Protein AF-A0A7W4NU12-F1 (afdb_monomer_lite)

Organism: NCBI:txid92759

Sequence (299 aa):
MLNRSVRPTTIDGVKRLAIEIRKKSGIQHSVALDRAAQAANCSNYRNARRVLPARAVMCARPYVLLTIYWRDEKKPQNIGRETLNISLSKPILHICDKLALKYARGFGDLRMVADDHFVCDTLAQTQVRARERLCTAERSLRFMEYTGLRPCRNHRKNYPDGSSKDSLPNNDHATRWIDPTIGQFILVDEPYKGAPDDLERTQWAIRHKWSISKTSWAGMYNPYECGLYIATENSPNYDLDALTKKINNMPPPLLEKNWTGESVLSWDMFVSPMANTPQDIRRARSQATVIPNPSYSRH

pLDDT: mean 88.16, std 12.76, range [28.39, 98.56]

Structure (mmCIF, N/CA/C/O backbone):
data_AF-A0A7W4NU12-F1
#
_entry.id   AF-A0A7W4NU12-F1
#
loop_
_atom_site.group_PDB
_atom_site.id
_atom_site.type_symbol
_atom_site.label_atom_id
_atom_site.label_alt_id
_atom_site.label_comp_id
_atom_site.label_asym_id
_atom_site.label_entity_id
_atom_site.label_seq_id
_atom_site.pdbx_PDB_ins_code
_atom_site.Cartn_x
_atom_site.Cartn_y
_atom_site.Cartn_z
_atom_site.occupancy
_atom_site.B_iso_or_equiv
_atom_site.auth_seq_id
_atom_site.auth_comp_id
_atom_site.auth_asym_id
_atom_site.auth_atom_id
_atom_site.pdbx_PDB_model_num
ATOM 1 N N . MET A 1 1 ? 10.729 -15.663 -43.464 1.00 28.39 1 MET A N 1
ATOM 2 C CA . MET A 1 1 ? 9.657 -15.290 -42.514 1.00 28.39 1 MET A CA 1
ATOM 3 C C . MET A 1 1 ? 10.160 -15.495 -41.084 1.00 28.39 1 MET A C 1
ATOM 5 O O . MET A 1 1 ? 10.472 -16.620 -40.710 1.00 28.39 1 MET A O 1
ATOM 9 N N . LEU A 1 2 ? 10.341 -14.411 -40.321 1.00 30.77 2 LEU A N 1
ATOM 10 C CA . LEU A 1 2 ? 10.786 -14.426 -38.919 1.00 30.77 2 LEU A CA 1
ATOM 11 C C . LEU A 1 2 ? 9.623 -14.875 -38.020 1.00 30.77 2 LEU A C 1
ATOM 13 O O . LEU A 1 2 ? 8.789 -14.068 -37.618 1.00 30.77 2 LEU A O 1
ATOM 17 N N . ASN A 1 3 ? 9.548 -16.171 -37.716 1.00 34.34 3 ASN A N 1
ATOM 18 C CA . ASN A 1 3 ? 8.643 -16.662 -36.680 1.00 34.34 3 ASN A CA 1
ATOM 19 C C . ASN A 1 3 ? 9.111 -16.138 -35.315 1.00 34.34 3 ASN A C 1
ATOM 21 O O . ASN A 1 3 ? 10.228 -16.441 -34.910 1.00 34.34 3 ASN A O 1
ATOM 25 N N . ARG A 1 4 ? 8.241 -15.332 -34.685 1.00 41.25 4 ARG A N 1
ATOM 26 C CA . ARG A 1 4 ? 8.125 -14.945 -33.261 1.00 41.25 4 ARG A CA 1
ATOM 27 C C . ARG A 1 4 ? 9.406 -15.034 -32.421 1.00 41.25 4 ARG A C 1
ATOM 29 O O . ARG A 1 4 ? 9.943 -16.112 -32.219 1.00 41.25 4 ARG A O 1
ATOM 36 N N . SER A 1 5 ? 9.810 -13.910 -31.823 1.00 55.78 5 SER A N 1
ATOM 37 C CA . SER A 1 5 ? 10.899 -13.833 -30.840 1.00 55.78 5 SER A CA 1
ATOM 38 C C . SER A 1 5 ? 10.679 -14.816 -29.678 1.00 55.78 5 SER A C 1
ATOM 40 O O . SER A 1 5 ? 10.003 -14.496 -28.698 1.00 55.78 5 SER A O 1
ATOM 42 N N . VAL A 1 6 ? 11.222 -16.027 -29.788 1.00 64.19 6 VAL A N 1
ATOM 43 C CA . VAL A 1 6 ? 11.228 -16.997 -28.694 1.00 64.19 6 VAL A CA 1
ATOM 44 C C . VAL A 1 6 ? 12.145 -16.430 -27.618 1.00 64.19 6 VAL A C 1
ATOM 46 O O . VAL A 1 6 ? 13.341 -16.264 -27.849 1.00 64.19 6 VAL A O 1
ATOM 49 N N . ARG A 1 7 ? 11.574 -16.090 -26.459 1.00 80.38 7 ARG A N 1
ATOM 50 C CA . ARG A 1 7 ? 12.312 -15.635 -25.276 1.00 80.38 7 ARG A CA 1
ATOM 51 C C . ARG A 1 7 ? 12.444 -16.807 -24.307 1.00 80.38 7 ARG A C 1
ATOM 53 O O . ARG A 1 7 ? 11.472 -17.129 -23.624 1.00 80.38 7 ARG A O 1
ATOM 60 N N . PRO A 1 8 ? 13.591 -17.496 -24.264 1.00 78.81 8 PRO A N 1
ATOM 61 C CA . PRO A 1 8 ? 13.747 -18.632 -23.377 1.00 78.81 8 PRO A CA 1
ATOM 62 C C . PRO A 1 8 ? 13.815 -18.169 -21.919 1.00 78.81 8 PRO A C 1
ATOM 64 O O . PRO A 1 8 ? 14.616 -17.313 -21.560 1.00 78.81 8 PRO A O 1
ATOM 67 N N . THR A 1 9 ? 12.977 -18.757 -21.069 1.00 76.06 9 THR A N 1
ATOM 68 C CA . THR A 1 9 ? 12.917 -18.472 -19.624 1.00 76.06 9 THR A CA 1
ATOM 69 C C . THR A 1 9 ? 13.703 -19.481 -18.784 1.00 76.06 9 THR A C 1
ATOM 71 O O . THR A 1 9 ? 13.889 -19.279 -17.588 1.00 76.06 9 THR A O 1
ATOM 74 N N . THR A 1 10 ? 14.210 -20.551 -19.405 1.00 82.56 10 THR A N 1
ATOM 75 C CA . THR A 1 10 ? 15.005 -21.605 -18.763 1.00 82.56 10 THR A CA 1
ATOM 76 C C . THR A 1 10 ? 16.323 -21.824 -19.497 1.00 82.56 10 THR A C 1
ATOM 78 O O . THR A 1 10 ? 16.454 -21.523 -20.686 1.00 82.56 10 THR A O 1
ATOM 81 N N . ILE A 1 11 ? 17.302 -22.409 -18.804 1.00 88.19 11 ILE A N 1
ATOM 82 C CA . ILE A 1 11 ? 18.591 -22.775 -19.409 1.00 88.19 11 ILE A CA 1
ATOM 83 C C . ILE A 1 11 ? 18.420 -23.750 -20.565 1.00 88.19 11 ILE A C 1
ATOM 85 O O . ILE A 1 11 ? 19.074 -23.600 -21.596 1.00 88.19 11 ILE A O 1
ATOM 89 N N . ASP A 1 12 ? 17.515 -24.714 -20.439 1.00 87.06 12 ASP A N 1
ATOM 90 C CA . ASP A 1 12 ? 17.268 -25.664 -21.521 1.00 87.06 12 ASP A CA 1
ATOM 91 C C . ASP A 1 12 ? 16.536 -25.016 -22.698 1.00 87.06 12 ASP A C 1
ATOM 93 O O . ASP A 1 12 ? 16.771 -25.398 -23.844 1.00 87.06 12 ASP A O 1
ATOM 97 N N . GLY A 1 13 ? 15.729 -23.980 -22.445 1.00 84.19 13 GLY A N 1
ATOM 98 C CA . GLY A 1 13 ? 15.192 -23.109 -23.488 1.00 84.19 13 GLY A CA 1
ATOM 99 C C . GLY A 1 13 ? 16.295 -22.366 -24.247 1.00 84.19 13 GLY A C 1
ATOM 100 O O . GLY A 1 13 ? 16.280 -22.349 -25.476 1.00 84.19 13 GLY A O 1
ATOM 101 N N . VAL A 1 14 ? 17.286 -21.810 -23.537 1.00 88.06 14 VAL A N 1
ATOM 102 C CA . VAL A 1 14 ? 18.444 -21.135 -24.156 1.00 88.06 14 VAL A CA 1
ATOM 103 C C . VAL A 1 14 ? 19.242 -22.115 -25.019 1.00 88.06 14 VAL A C 1
ATOM 105 O O . VAL A 1 14 ? 19.580 -21.791 -26.155 1.00 88.06 14 VAL A O 1
ATOM 108 N N . LYS A 1 15 ? 19.490 -23.338 -24.531 1.00 90.81 15 LYS A N 1
ATOM 109 C CA . LYS A 1 15 ? 20.182 -24.385 -25.304 1.00 90.81 15 LYS A CA 1
ATOM 110 C C . LYS A 1 15 ? 19.412 -24.774 -26.569 1.00 90.81 15 LYS A C 1
ATOM 112 O O . LYS A 1 15 ? 20.013 -24.876 -27.635 1.00 90.81 15 LYS A O 1
ATOM 117 N N . ARG A 1 16 ? 18.092 -24.972 -26.475 1.00 89.00 16 ARG A N 1
ATOM 118 C CA . ARG A 1 16 ? 17.245 -25.306 -27.635 1.00 89.00 16 ARG A CA 1
ATOM 119 C C . ARG A 1 16 ? 17.262 -24.196 -28.684 1.00 89.00 16 ARG A C 1
ATOM 121 O O . ARG A 1 16 ? 17.495 -24.479 -29.857 1.00 89.00 16 ARG A O 1
ATOM 128 N N . LEU A 1 17 ? 17.119 -22.941 -28.259 1.00 89.19 17 LEU A N 1
ATOM 129 C CA . LEU A 1 17 ? 17.191 -21.791 -29.160 1.00 89.19 17 LEU A CA 1
ATOM 130 C C . LEU A 1 17 ? 18.580 -21.655 -29.807 1.00 89.19 17 LEU A C 1
ATOM 132 O O . LEU A 1 17 ? 18.680 -21.371 -30.998 1.00 89.19 17 LEU A O 1
ATOM 136 N N . ALA A 1 18 ? 19.657 -21.921 -29.066 1.00 91.38 18 ALA A N 1
ATOM 137 C CA . ALA A 1 18 ? 21.013 -21.901 -29.611 1.00 91.38 18 ALA A CA 1
ATOM 138 C C . ALA A 1 18 ? 21.225 -22.951 -30.717 1.00 91.38 18 ALA A C 1
ATOM 140 O O . ALA A 1 18 ? 21.899 -22.666 -31.707 1.00 91.38 18 ALA A O 1
ATOM 141 N N . ILE A 1 19 ? 20.616 -24.139 -30.601 1.00 91.44 19 ILE A N 1
ATOM 142 C CA . ILE A 1 19 ? 20.645 -25.164 -31.659 1.00 91.44 19 ILE A CA 1
ATOM 143 C C . ILE A 1 19 ? 19.962 -24.645 -32.931 1.00 91.44 19 ILE A C 1
ATOM 145 O O . ILE A 1 19 ? 20.490 -24.833 -34.028 1.00 91.44 19 ILE A O 1
ATOM 149 N N . GLU A 1 20 ? 18.818 -23.971 -32.800 1.00 89.12 20 GLU A N 1
ATOM 150 C CA . GLU A 1 20 ? 18.110 -23.379 -33.941 1.00 89.12 20 GLU A CA 1
ATOM 151 C C . GLU A 1 20 ? 18.900 -22.239 -34.594 1.00 89.12 20 GLU A C 1
ATOM 153 O O . GLU A 1 20 ? 19.030 -22.207 -35.819 1.00 89.12 20 GLU A O 1
ATOM 158 N N . ILE A 1 21 ? 19.467 -21.332 -33.791 1.00 89.31 21 ILE A N 1
ATOM 159 C CA . ILE A 1 21 ? 20.307 -20.227 -34.275 1.00 89.31 21 ILE A CA 1
ATOM 160 C C . ILE A 1 21 ? 21.533 -20.780 -35.008 1.00 89.31 21 ILE A C 1
ATOM 162 O O . ILE A 1 21 ? 21.855 -20.319 -36.102 1.00 89.31 21 ILE A O 1
ATOM 166 N N . ARG A 1 22 ? 22.190 -21.805 -34.451 1.00 93.31 22 ARG A N 1
ATOM 167 C CA . ARG A 1 22 ? 23.334 -22.466 -35.092 1.00 93.31 22 ARG A CA 1
ATOM 168 C C . ARG A 1 22 ? 22.957 -23.033 -36.458 1.00 93.31 22 ARG A C 1
ATOM 170 O O . ARG A 1 22 ? 23.669 -22.791 -37.426 1.00 93.31 22 ARG A O 1
ATOM 177 N N . LYS A 1 23 ? 21.835 -23.759 -36.545 1.00 89.12 23 LYS A N 1
ATOM 178 C CA . LYS A 1 23 ? 21.357 -24.357 -37.804 1.00 89.12 23 LYS A CA 1
ATOM 179 C C . LYS A 1 23 ? 21.030 -23.306 -38.867 1.00 89.12 23 LYS A C 1
ATOM 181 O O . LYS A 1 23 ? 21.281 -23.549 -40.038 1.00 89.12 23 LYS A O 1
ATOM 186 N N . LYS A 1 24 ? 20.475 -22.156 -38.472 1.00 87.50 24 LYS A N 1
ATOM 187 C CA . LYS A 1 24 ? 20.063 -21.094 -39.407 1.00 87.50 24 LYS A CA 1
ATOM 188 C C . LYS A 1 24 ? 21.199 -20.177 -39.846 1.00 87.50 24 LYS A C 1
ATOM 190 O O . LYS A 1 24 ? 21.175 -19.695 -40.970 1.00 87.50 24 LYS A O 1
ATOM 195 N N . SER A 1 25 ? 22.143 -19.885 -38.957 1.00 85.88 25 SER A N 1
ATOM 196 C CA . SER A 1 25 ? 23.156 -18.847 -39.183 1.00 85.88 25 SER A CA 1
ATOM 197 C C . SER A 1 25 ? 24.571 -19.392 -39.373 1.00 85.88 25 SER A C 1
ATOM 199 O O . SER A 1 25 ? 25.479 -18.600 -39.590 1.00 85.88 25 SER A O 1
ATOM 201 N N . GLY A 1 26 ? 24.788 -20.706 -39.243 1.00 88.69 26 GLY A N 1
ATOM 202 C CA . GLY A 1 26 ? 26.098 -21.340 -39.449 1.00 88.69 26 GLY A CA 1
ATOM 203 C C . GLY A 1 26 ? 27.188 -20.920 -38.453 1.00 88.69 26 GLY A C 1
ATOM 204 O O . GLY A 1 26 ? 28.359 -21.210 -38.666 1.00 88.69 26 GLY A O 1
ATOM 205 N N . ILE A 1 27 ? 26.830 -20.226 -37.370 1.00 91.12 27 ILE A N 1
ATOM 206 C CA . ILE A 1 27 ? 27.782 -19.700 -36.383 1.00 91.12 27 ILE A CA 1
ATOM 207 C C . ILE A 1 27 ? 28.241 -20.770 -35.384 1.00 91.12 27 ILE A C 1
ATOM 209 O O . ILE A 1 27 ? 27.555 -21.766 -35.154 1.00 91.12 27 ILE A O 1
ATOM 213 N N . GLN A 1 28 ? 29.372 -20.536 -34.715 1.00 93.12 28 GLN A N 1
ATOM 214 C CA . GLN A 1 28 ? 29.857 -21.411 -33.646 1.00 93.12 28 GLN A CA 1
ATOM 215 C C . GLN A 1 28 ? 28.819 -21.548 -32.515 1.00 93.12 28 GLN A C 1
ATOM 217 O O . GLN A 1 28 ? 28.145 -20.587 -32.139 1.00 93.12 28 GLN A O 1
ATOM 222 N N . HIS A 1 29 ? 28.701 -22.749 -31.937 1.00 90.75 29 HIS A N 1
ATOM 223 C CA . HIS A 1 29 ? 27.691 -23.049 -30.914 1.00 90.75 29 HIS A CA 1
ATOM 224 C C . HIS A 1 29 ? 27.802 -22.163 -29.657 1.00 90.75 29 HIS A C 1
ATOM 226 O O . HIS A 1 29 ? 26.781 -21.783 -29.094 1.00 90.75 29 HIS A O 1
ATOM 232 N N . SER A 1 30 ? 29.017 -21.792 -29.242 1.00 90.31 30 SER A N 1
ATOM 233 C CA . SER A 1 30 ? 29.260 -20.846 -28.139 1.00 90.31 30 SER A CA 1
ATOM 234 C C . SER A 1 30 ? 28.639 -19.472 -28.413 1.00 90.31 30 SER A C 1
ATOM 236 O O . SER A 1 30 ? 27.899 -18.952 -27.583 1.00 90.31 30 SER A O 1
ATOM 238 N N . VAL A 1 31 ? 28.846 -18.930 -29.614 1.00 90.88 31 VAL A N 1
ATOM 239 C CA . VAL A 1 31 ? 28.268 -17.647 -30.051 1.00 90.88 31 VAL A CA 1
ATOM 240 C C . VAL A 1 31 ? 26.743 -17.742 -30.174 1.00 90.88 31 VAL A C 1
ATOM 242 O O . VAL A 1 31 ? 26.025 -16.801 -29.834 1.00 90.88 31 VAL A O 1
ATOM 245 N N . ALA A 1 32 ? 26.221 -18.890 -30.615 1.00 92.19 32 ALA A N 1
ATOM 246 C CA . ALA A 1 32 ? 24.781 -19.135 -30.657 1.00 92.19 32 ALA A CA 1
ATOM 247 C C . ALA A 1 32 ? 24.148 -19.172 -29.256 1.00 92.19 32 ALA A C 1
ATOM 249 O O . ALA A 1 32 ? 23.048 -18.650 -29.081 1.00 92.19 32 ALA A O 1
ATOM 250 N N . LEU A 1 33 ? 24.840 -19.739 -28.260 1.00 92.19 33 LEU A N 1
ATOM 251 C CA . LEU A 1 33 ? 24.405 -19.731 -26.860 1.00 92.19 33 LEU A CA 1
ATOM 252 C C . LEU A 1 33 ? 24.361 -18.314 -26.284 1.00 92.19 33 LEU A C 1
ATOM 254 O O . LEU A 1 33 ? 23.401 -17.979 -25.593 1.00 92.19 33 LEU A O 1
ATOM 258 N N . ASP A 1 34 ? 25.345 -17.470 -26.594 1.00 89.19 34 ASP A N 1
ATOM 259 C CA . ASP A 1 34 ? 25.360 -16.080 -26.130 1.00 89.19 34 ASP A CA 1
ATOM 260 C C . ASP A 1 34 ? 24.249 -15.246 -26.779 1.00 89.19 34 ASP A C 1
ATOM 262 O O . ASP A 1 34 ? 23.539 -14.520 -26.084 1.00 89.19 34 ASP A O 1
ATOM 266 N N . ARG A 1 35 ? 24.000 -15.421 -28.083 1.00 88.75 35 ARG A N 1
ATOM 267 C CA . ARG A 1 35 ? 22.859 -14.782 -28.765 1.00 88.75 35 ARG A CA 1
ATOM 268 C C . ARG A 1 35 ? 21.511 -15.269 -28.229 1.00 88.75 35 ARG A C 1
ATOM 270 O O . ARG A 1 35 ? 20.596 -14.472 -28.036 1.00 88.75 35 ARG A O 1
ATOM 277 N N . ALA A 1 36 ? 21.383 -16.567 -27.951 1.00 89.00 36 ALA A N 1
ATOM 278 C CA . ALA A 1 36 ? 20.185 -17.121 -27.324 1.00 89.00 36 ALA A CA 1
ATOM 279 C C . ALA A 1 36 ? 19.988 -16.596 -25.889 1.00 89.00 36 ALA A C 1
ATOM 281 O O . ALA A 1 36 ? 18.856 -16.369 -25.468 1.00 89.00 36 ALA A O 1
ATOM 282 N N . ALA A 1 37 ? 21.074 -16.368 -25.145 1.00 85.31 37 ALA A N 1
ATOM 283 C CA . ALA A 1 37 ? 21.035 -15.769 -23.814 1.00 85.31 37 ALA A CA 1
ATOM 284 C C . ALA A 1 37 ? 20.613 -14.291 -23.851 1.00 85.31 37 ALA A C 1
ATOM 286 O O . ALA A 1 37 ? 19.830 -13.863 -23.005 1.00 85.31 37 ALA A O 1
ATOM 287 N N . GLN A 1 38 ? 21.039 -13.532 -24.863 1.00 84.12 38 GLN A N 1
ATOM 288 C CA . GLN A 1 38 ? 20.580 -12.154 -25.078 1.00 84.12 38 GLN A CA 1
ATOM 289 C C . GLN A 1 38 ? 19.074 -12.087 -25.350 1.00 84.12 38 GLN A C 1
ATOM 291 O O . GLN A 1 38 ? 18.393 -11.218 -24.811 1.00 84.12 38 GLN A O 1
ATOM 296 N N . ALA A 1 39 ? 18.518 -13.064 -26.076 1.00 81.81 39 ALA A N 1
ATOM 297 C CA . ALA A 1 39 ? 17.067 -13.202 -26.236 1.00 81.81 39 ALA A CA 1
ATOM 298 C C . ALA A 1 39 ? 16.324 -13.492 -24.910 1.00 81.81 39 ALA A C 1
ATOM 300 O O . ALA A 1 39 ? 15.113 -13.287 -24.826 1.00 81.81 39 ALA A O 1
ATOM 301 N N . ALA A 1 40 ? 17.039 -13.939 -23.870 1.00 76.31 40 ALA A N 1
ATOM 302 C CA . ALA A 1 40 ? 16.553 -14.112 -22.499 1.00 76.31 40 ALA A CA 1
ATOM 303 C C . ALA A 1 40 ? 16.869 -12.916 -21.571 1.00 76.31 40 ALA A C 1
ATOM 305 O O . ALA A 1 40 ? 16.755 -13.052 -20.351 1.00 76.31 40 ALA A O 1
ATOM 306 N N . ASN A 1 41 ? 17.283 -11.764 -22.117 1.00 79.50 41 ASN A N 1
ATOM 307 C CA . ASN A 1 41 ? 17.770 -10.588 -21.376 1.00 79.50 41 ASN A CA 1
ATOM 308 C C . ASN A 1 41 ? 18.994 -10.870 -20.484 1.00 79.50 41 ASN A C 1
ATOM 310 O O . ASN A 1 41 ? 19.181 -10.235 -19.450 1.00 79.50 41 ASN A O 1
ATOM 314 N N . CYS A 1 42 ? 19.829 -11.835 -20.866 1.00 74.44 42 CYS A N 1
ATOM 315 C CA . CYS A 1 42 ? 21.093 -12.124 -20.197 1.00 74.44 42 CYS A CA 1
ATOM 316 C C . CYS A 1 42 ? 22.255 -11.660 -21.081 1.00 74.44 42 CYS A C 1
ATOM 318 O O . CYS A 1 42 ? 22.206 -11.807 -22.299 1.00 74.44 42 CYS A O 1
ATOM 320 N N . SER A 1 43 ? 23.329 -11.134 -20.491 1.00 74.31 43 SER A N 1
ATOM 321 C CA . SER A 1 43 ? 24.451 -10.589 -21.276 1.00 74.31 43 SER A CA 1
ATOM 322 C C . SER A 1 43 ? 25.199 -11.651 -22.096 1.00 74.31 43 SER A C 1
ATOM 324 O O . SER A 1 43 ? 25.688 -11.360 -23.185 1.00 74.31 43 SER A O 1
ATOM 326 N N . ASN A 1 44 ? 25.276 -12.882 -21.584 1.00 85.75 44 ASN A N 1
ATOM 327 C CA . ASN A 1 44 ? 25.874 -14.053 -22.230 1.00 85.75 44 ASN A CA 1
ATOM 328 C C . ASN A 1 44 ? 25.371 -15.352 -21.569 1.00 85.75 44 ASN A C 1
ATOM 330 O O . ASN A 1 44 ? 24.647 -15.320 -20.568 1.00 85.75 44 ASN A O 1
ATOM 334 N N . TYR A 1 45 ? 25.763 -16.516 -22.089 1.00 84.50 45 TYR A N 1
ATOM 335 C CA . TYR A 1 45 ? 25.315 -17.815 -21.580 1.00 84.50 45 TYR A CA 1
ATOM 336 C C . TYR A 1 45 ? 25.769 -18.090 -20.140 1.00 84.50 45 TYR A C 1
ATOM 338 O O . TYR A 1 45 ? 25.045 -18.714 -19.360 1.00 84.50 45 TYR A O 1
ATOM 346 N N . ARG A 1 46 ? 26.944 -17.586 -19.739 1.00 84.62 46 ARG A N 1
ATOM 347 C CA . ARG A 1 46 ? 27.426 -17.694 -18.352 1.00 84.62 46 ARG A CA 1
ATOM 348 C C . ARG A 1 46 ? 26.544 -16.890 -17.394 1.00 84.62 46 ARG A C 1
ATOM 350 O O . ARG A 1 46 ? 26.224 -17.379 -16.312 1.00 84.62 46 ARG A O 1
ATOM 357 N N . ASN A 1 47 ? 26.129 -15.692 -17.801 1.00 78.69 47 ASN A N 1
ATOM 358 C CA . ASN A 1 47 ? 25.166 -14.867 -17.083 1.00 78.69 47 ASN A CA 1
ATOM 359 C C . ASN A 1 47 ? 23.796 -15.560 -17.028 1.00 78.69 47 ASN A C 1
ATOM 361 O O . ASN A 1 47 ? 23.257 -15.714 -15.935 1.00 78.69 47 ASN A O 1
ATOM 365 N N . ALA A 1 48 ? 23.309 -16.114 -18.144 1.00 80.88 48 ALA A N 1
ATOM 366 C CA . ALA A 1 48 ? 22.066 -16.885 -18.171 1.00 80.88 48 ALA A CA 1
ATOM 367 C C . ALA A 1 48 ? 22.090 -18.057 -17.179 1.00 80.88 48 ALA A C 1
ATOM 369 O O . ALA A 1 48 ? 21.158 -18.189 -16.391 1.00 80.88 48 ALA A O 1
ATOM 370 N N . ARG A 1 49 ? 23.177 -18.850 -17.135 1.00 84.12 49 ARG A N 1
ATOM 371 C CA . ARG A 1 49 ? 23.376 -19.963 -16.174 1.00 84.12 49 ARG A CA 1
ATOM 372 C C . ARG A 1 49 ? 23.252 -19.562 -14.710 1.00 84.12 49 ARG A C 1
ATOM 374 O O . ARG A 1 49 ? 22.900 -20.411 -13.900 1.00 84.12 49 ARG A O 1
ATOM 381 N N . ARG A 1 50 ? 23.536 -18.306 -14.374 1.00 75.38 50 ARG A N 1
ATOM 382 C CA . ARG A 1 50 ? 23.375 -17.771 -13.020 1.00 75.38 50 ARG A CA 1
ATOM 383 C C . ARG A 1 50 ? 21.978 -17.182 -12.815 1.00 75.38 50 ARG A C 1
ATOM 385 O O . ARG A 1 50 ? 21.344 -17.458 -11.805 1.00 75.38 50 ARG A O 1
ATOM 392 N N . VAL A 1 51 ? 21.506 -16.394 -13.780 1.00 72.38 51 VAL A N 1
ATOM 393 C CA . VAL A 1 51 ? 20.284 -15.587 -13.677 1.00 72.38 51 VAL A CA 1
ATOM 394 C C . VAL A 1 51 ? 19.022 -16.427 -13.843 1.00 72.38 51 VAL A C 1
ATOM 396 O O . VAL A 1 51 ? 18.096 -16.264 -13.061 1.00 72.38 51 VAL A O 1
ATOM 399 N N . LEU A 1 52 ? 18.958 -17.343 -14.813 1.00 75.50 52 LEU A N 1
ATOM 400 C CA . LEU A 1 52 ? 17.722 -18.080 -15.109 1.00 75.50 52 LEU A CA 1
ATOM 401 C C . LEU A 1 52 ? 17.326 -19.075 -14.002 1.00 75.50 52 LEU A C 1
ATOM 403 O O . LEU A 1 52 ? 16.153 -19.084 -13.635 1.00 75.50 52 LEU A O 1
ATOM 407 N N . PRO A 1 53 ? 18.245 -19.860 -13.402 1.00 69.81 53 PRO A N 1
ATOM 408 C CA . PRO A 1 53 ? 17.903 -20.688 -12.246 1.00 69.81 53 PRO A CA 1
ATOM 409 C C . PRO A 1 53 ? 17.552 -19.854 -11.010 1.00 69.81 53 PRO A C 1
ATOM 411 O O . PRO A 1 53 ? 16.582 -20.165 -10.332 1.00 69.81 53 PRO A O 1
ATOM 414 N N . ALA A 1 54 ? 18.275 -18.759 -10.743 1.00 60.00 54 ALA A N 1
ATOM 415 C CA . ALA A 1 54 ? 17.938 -17.847 -9.647 1.00 60.00 54 ALA A CA 1
ATOM 416 C C . ALA A 1 54 ? 16.557 -17.202 -9.847 1.00 60.00 54 ALA A C 1
ATOM 418 O O . ALA A 1 54 ? 15.789 -17.097 -8.901 1.00 60.00 54 ALA A O 1
ATOM 419 N N . ARG A 1 55 ? 16.199 -16.855 -11.088 1.00 63.53 55 ARG A N 1
ATOM 420 C CA . ARG A 1 55 ? 14.867 -16.366 -11.465 1.00 63.53 55 ARG A CA 1
ATOM 421 C C . ARG A 1 55 ? 13.794 -17.439 -11.262 1.00 63.53 55 ARG A C 1
ATOM 423 O O . ARG A 1 55 ? 12.722 -17.119 -10.770 1.00 63.53 55 ARG A O 1
ATOM 430 N N . ALA A 1 56 ? 14.094 -18.704 -11.561 1.00 60.09 56 ALA A N 1
ATOM 431 C CA . ALA A 1 56 ? 13.200 -19.828 -11.278 1.00 60.09 56 ALA A CA 1
ATOM 432 C C . ALA A 1 56 ? 13.016 -20.072 -9.766 1.00 60.09 56 ALA A C 1
ATOM 434 O O . ALA A 1 56 ? 11.912 -20.375 -9.329 1.00 60.09 56 ALA A O 1
ATOM 435 N N . VAL A 1 57 ? 14.067 -19.882 -8.960 1.00 55.47 57 VAL A N 1
ATOM 436 C CA . VAL A 1 57 ? 14.002 -19.960 -7.488 1.00 55.47 57 VAL A CA 1
ATOM 437 C C . VAL A 1 57 ? 13.275 -18.749 -6.891 1.00 55.47 57 VAL A C 1
ATOM 439 O O . VAL A 1 57 ? 12.496 -18.907 -5.957 1.00 55.47 57 VAL A O 1
ATOM 442 N N . MET A 1 58 ? 13.451 -17.547 -7.445 1.00 52.12 58 MET A N 1
ATOM 443 C CA . MET A 1 58 ? 12.642 -16.376 -7.084 1.00 52.12 58 MET A CA 1
ATOM 444 C C . MET A 1 58 ? 11.160 -16.593 -7.410 1.00 52.12 58 MET A C 1
ATOM 446 O O . MET A 1 58 ? 10.319 -16.194 -6.617 1.00 52.12 58 MET A O 1
ATOM 450 N N . CYS A 1 59 ? 10.835 -17.304 -8.496 1.00 52.94 59 CYS A N 1
ATOM 451 C CA . CYS A 1 59 ? 9.467 -17.745 -8.784 1.00 52.94 59 CYS A CA 1
ATOM 452 C C . CYS A 1 59 ? 8.910 -18.783 -7.787 1.00 52.94 59 CYS A C 1
ATOM 454 O O . CYS A 1 59 ? 7.721 -19.081 -7.858 1.00 52.94 59 CYS A O 1
ATOM 456 N N . ALA A 1 60 ? 9.711 -19.340 -6.868 1.00 64.75 60 ALA A N 1
ATOM 457 C CA . ALA A 1 60 ? 9.210 -20.261 -5.843 1.00 64.75 60 ALA A CA 1
ATOM 458 C C . ALA A 1 60 ? 8.554 -19.533 -4.657 1.00 64.75 60 ALA A C 1
ATOM 460 O O . ALA A 1 60 ? 7.721 -20.120 -3.967 1.00 64.75 60 ALA A O 1
ATOM 461 N N . ARG A 1 61 ? 8.903 -18.261 -4.412 1.00 79.19 61 ARG A N 1
ATOM 462 C CA . ARG A 1 61 ? 8.189 -17.412 -3.451 1.00 79.19 61 ARG A CA 1
ATOM 463 C C . ARG A 1 61 ? 7.240 -16.492 -4.213 1.00 79.19 61 ARG A C 1
ATOM 465 O O . ARG A 1 61 ? 7.674 -15.867 -5.178 1.00 79.19 61 ARG A O 1
ATOM 472 N N . PRO A 1 62 ? 5.967 -16.384 -3.804 1.00 90.62 62 PRO A N 1
ATOM 473 C CA . PRO A 1 62 ? 5.049 -15.438 -4.417 1.00 90.62 62 PRO A CA 1
ATOM 474 C C . PRO A 1 62 ? 5.627 -14.022 -4.391 1.00 90.62 62 PRO A C 1
ATOM 476 O O . PRO A 1 62 ? 6.229 -13.603 -3.404 1.00 90.62 62 PRO A O 1
ATOM 479 N N . TYR A 1 63 ? 5.456 -13.284 -5.479 1.00 93.00 63 TYR A N 1
ATOM 480 C CA . TYR A 1 63 ? 5.906 -11.904 -5.589 1.00 93.00 63 TYR A CA 1
ATOM 481 C C . TYR A 1 63 ? 4.928 -11.102 -6.445 1.00 93.00 63 TYR A C 1
ATOM 483 O O . TYR A 1 63 ? 4.070 -11.663 -7.129 1.00 93.00 63 TYR A O 1
ATOM 491 N N . VAL A 1 64 ? 5.067 -9.781 -6.408 1.00 96.44 64 VAL A N 1
ATOM 492 C CA . VAL A 1 64 ? 4.410 -8.877 -7.351 1.00 96.44 64 VAL A CA 1
ATOM 493 C C . VAL A 1 64 ? 5.370 -7.771 -7.776 1.00 96.44 64 VAL A C 1
ATOM 495 O O . VAL A 1 64 ? 6.192 -7.293 -6.994 1.00 96.44 64 VAL A O 1
ATOM 498 N N . LEU A 1 65 ? 5.260 -7.365 -9.032 1.00 97.00 65 LEU A N 1
ATOM 499 C CA . LEU A 1 65 ? 5.989 -6.275 -9.655 1.00 97.00 65 LEU A CA 1
ATOM 500 C C . LEU A 1 65 ? 5.039 -5.094 -9.818 1.00 97.00 65 LEU A C 1
ATOM 502 O O . LEU A 1 65 ? 3.934 -5.242 -10.343 1.00 97.00 65 LEU A O 1
ATOM 506 N N . LEU A 1 66 ? 5.475 -3.913 -9.401 1.00 98.19 66 LEU A N 1
ATOM 507 C CA . LEU A 1 66 ? 4.739 -2.667 -9.586 1.00 98.19 66 LEU A CA 1
ATOM 508 C C . LEU A 1 66 ? 5.596 -1.718 -10.427 1.00 98.19 66 LEU A C 1
ATOM 510 O O . LEU A 1 66 ? 6.741 -1.449 -10.069 1.00 98.19 66 LEU A O 1
ATOM 514 N N . THR A 1 67 ? 5.057 -1.204 -11.532 1.00 97.94 67 THR A N 1
ATOM 515 C CA . THR A 1 67 ? 5.789 -0.334 -12.466 1.00 97.94 67 THR A CA 1
ATOM 516 C C . THR A 1 67 ? 5.112 1.024 -12.627 1.00 97.94 67 THR A C 1
ATOM 518 O O . THR A 1 67 ? 3.925 1.092 -12.951 1.00 97.94 67 THR A O 1
ATOM 521 N N . ILE A 1 68 ? 5.888 2.105 -12.492 1.00 98.00 68 ILE A N 1
ATOM 522 C CA . ILE A 1 68 ? 5.457 3.483 -12.774 1.00 98.00 68 ILE A CA 1
ATOM 523 C C . ILE A 1 68 ? 6.446 4.146 -13.730 1.00 98.00 68 ILE A C 1
ATOM 525 O O . ILE A 1 68 ? 7.657 4.066 -13.538 1.00 98.00 68 ILE A O 1
ATOM 529 N N . TYR A 1 69 ? 5.919 4.819 -14.751 1.00 97.38 69 TYR A N 1
ATOM 530 C CA . TYR A 1 69 ? 6.700 5.656 -15.658 1.00 97.38 69 TYR A CA 1
ATOM 531 C C . TYR A 1 69 ? 6.648 7.108 -15.197 1.00 97.38 69 TYR A C 1
ATOM 533 O O . TYR A 1 69 ? 5.660 7.558 -14.611 1.00 97.38 69 TYR A O 1
ATOM 541 N N . TRP A 1 70 ? 7.708 7.849 -15.481 1.00 97.31 70 TRP A N 1
ATOM 542 C CA . TRP A 1 70 ? 7.814 9.251 -15.120 1.00 97.31 70 TRP A CA 1
ATOM 543 C C . TRP A 1 70 ? 8.396 10.083 -16.254 1.00 97.31 70 TRP A C 1
ATOM 545 O O . TRP A 1 70 ? 9.070 9.575 -17.158 1.00 97.31 70 TRP A O 1
ATOM 555 N N . ARG A 1 71 ? 8.087 11.374 -16.195 1.00 96.38 71 ARG A N 1
ATOM 556 C CA . ARG A 1 71 ? 8.660 12.429 -17.026 1.00 96.38 71 ARG A CA 1
ATOM 557 C C . ARG A 1 71 ? 8.796 13.662 -16.151 1.00 96.38 71 ARG A C 1
ATOM 559 O O . ARG A 1 71 ? 7.819 14.061 -15.530 1.00 96.38 71 ARG A O 1
ATOM 566 N N . ASP A 1 72 ? 9.990 14.235 -16.116 1.00 94.44 72 ASP A N 1
ATOM 567 C CA . ASP A 1 72 ? 10.247 15.469 -15.380 1.00 94.44 72 ASP A CA 1
ATOM 568 C C . ASP A 1 72 ? 9.522 16.642 -16.056 1.00 94.44 72 ASP A C 1
ATOM 570 O O . ASP A 1 72 ? 9.756 16.934 -17.228 1.00 94.44 72 ASP A O 1
ATOM 574 N N . GLU A 1 73 ? 8.632 17.313 -15.328 1.00 90.12 73 GLU A N 1
ATOM 575 C CA . GLU A 1 73 ? 7.886 18.464 -15.856 1.00 90.12 73 GLU A CA 1
ATOM 576 C C . GLU A 1 73 ? 8.795 19.656 -16.190 1.00 90.12 73 GLU A C 1
ATOM 578 O O . GLU A 1 73 ? 8.528 20.393 -17.138 1.00 90.12 73 GLU A O 1
ATOM 583 N N . LYS A 1 74 ? 9.888 19.841 -15.439 1.00 92.12 74 LYS A N 1
ATOM 584 C CA . LYS A 1 74 ? 10.847 20.939 -15.637 1.00 92.12 74 LYS A CA 1
ATOM 585 C C . LYS A 1 74 ? 11.892 20.602 -16.694 1.00 92.12 74 LYS A C 1
ATOM 587 O O . LYS A 1 74 ? 12.460 21.504 -17.306 1.00 92.12 74 LYS A O 1
ATOM 592 N N . LYS A 1 75 ? 12.176 19.313 -16.891 1.00 91.81 75 LYS A N 1
ATOM 593 C CA . LYS A 1 75 ? 13.123 18.802 -17.889 1.00 91.81 75 LYS A CA 1
ATOM 594 C C . LYS A 1 75 ? 12.478 17.663 -18.685 1.00 91.81 75 LYS A C 1
ATOM 596 O O . LYS A 1 75 ? 12.838 16.514 -18.456 1.00 91.81 75 LYS A O 1
ATOM 601 N N . PRO A 1 76 ? 11.569 17.941 -19.639 1.00 87.12 76 PRO A N 1
ATOM 602 C CA . PRO A 1 76 ? 10.775 16.912 -20.326 1.00 87.12 76 PRO A CA 1
ATOM 603 C C . PRO A 1 76 ? 11.573 15.818 -21.051 1.00 87.12 76 PRO A C 1
ATOM 605 O O . PRO A 1 76 ? 11.032 14.748 -21.332 1.00 87.12 76 PRO A O 1
ATOM 608 N N . GLN A 1 77 ? 12.849 16.072 -21.352 1.00 89.25 77 GLN A N 1
ATOM 609 C CA . GLN A 1 77 ? 13.801 15.091 -21.873 1.00 89.25 77 GLN A CA 1
ATOM 610 C C . GLN A 1 77 ? 14.171 14.000 -20.855 1.00 89.25 77 GLN A C 1
ATOM 612 O O . GLN A 1 77 ? 14.565 12.902 -21.242 1.00 89.25 77 GLN A O 1
ATOM 617 N N . ASN A 1 78 ? 14.039 14.288 -19.560 1.00 94.56 78 ASN A N 1
ATOM 618 C CA . ASN A 1 78 ? 14.257 13.334 -18.489 1.00 94.56 78 ASN A CA 1
ATOM 619 C C . ASN A 1 78 ? 12.996 12.494 -18.331 1.00 94.56 78 ASN A C 1
ATOM 621 O O . ASN A 1 78 ? 11.964 12.943 -17.824 1.00 94.56 78 ASN A O 1
ATOM 625 N N . ILE A 1 79 ? 13.111 11.251 -18.761 1.00 95.75 79 ILE A N 1
ATOM 626 C CA . ILE A 1 79 ? 12.070 10.247 -18.652 1.00 95.75 79 ILE A CA 1
ATOM 627 C C . ILE A 1 79 ? 12.642 8.998 -18.010 1.00 95.75 79 ILE A C 1
ATOM 629 O O . ILE A 1 79 ? 13.844 8.734 -18.074 1.00 95.75 79 ILE A O 1
ATOM 633 N N . GLY A 1 80 ? 11.761 8.189 -17.445 1.00 95.38 80 GLY A N 1
ATOM 634 C CA . GLY A 1 80 ? 12.175 6.893 -16.962 1.00 95.38 80 GLY A CA 1
ATOM 635 C C . GLY A 1 80 ? 11.036 6.013 -16.505 1.00 95.38 80 GLY A C 1
ATOM 636 O O . GLY A 1 80 ? 9.851 6.332 -16.642 1.00 95.38 80 GLY A O 1
ATOM 637 N N . ARG A 1 81 ? 11.440 4.875 -15.960 1.00 95.75 81 ARG A N 1
ATOM 638 C CA . ARG A 1 81 ? 10.594 3.829 -15.412 1.00 95.75 81 ARG A CA 1
A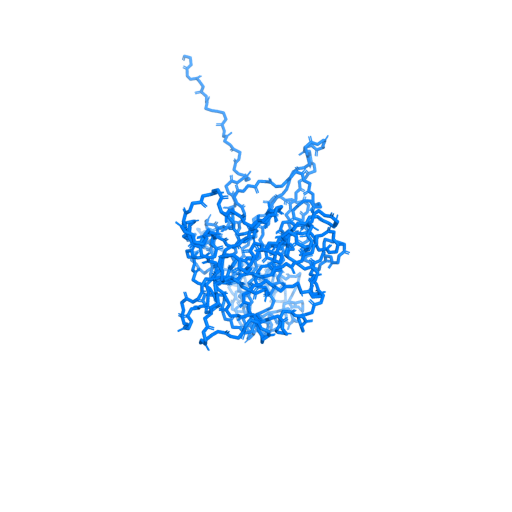TOM 639 C C . ARG A 1 81 ? 11.195 3.363 -14.098 1.00 95.75 81 ARG A C 1
ATOM 641 O O . ARG A 1 81 ? 12.374 3.032 -14.034 1.00 95.75 81 ARG A O 1
ATOM 648 N N . GLU A 1 82 ? 10.345 3.257 -13.090 1.00 97.94 82 GLU A N 1
ATOM 649 C CA . GLU A 1 82 ? 10.654 2.620 -11.818 1.00 97.94 82 GLU A CA 1
ATOM 650 C C . GLU A 1 82 ? 9.873 1.310 -11.727 1.00 97.94 82 GLU A C 1
ATOM 652 O O . GLU A 1 82 ? 8.696 1.247 -12.097 1.00 97.94 82 GLU A O 1
ATOM 657 N N . THR A 1 83 ? 10.515 0.229 -11.292 1.00 96.81 83 THR A N 1
ATOM 658 C CA . THR A 1 83 ? 9.855 -1.065 -11.080 1.00 96.81 83 THR A CA 1
ATOM 659 C C . THR A 1 83 ? 10.277 -1.669 -9.753 1.00 96.81 83 THR A C 1
ATOM 661 O O . THR A 1 83 ? 11.449 -1.957 -9.533 1.00 96.81 83 THR A O 1
ATOM 664 N N . LEU A 1 84 ? 9.306 -1.863 -8.866 1.00 97.62 84 LEU A N 1
ATOM 665 C CA . LEU A 1 84 ? 9.512 -2.428 -7.540 1.00 97.62 84 LEU A CA 1
ATOM 666 C C . LEU A 1 84 ? 9.107 -3.903 -7.533 1.00 97.62 84 LEU A C 1
ATOM 668 O O . LEU A 1 84 ? 7.999 -4.232 -7.953 1.00 97.62 84 LEU A O 1
ATOM 672 N N . ASN A 1 85 ? 9.989 -4.769 -7.033 1.00 95.38 85 ASN A N 1
ATOM 673 C CA . ASN A 1 85 ? 9.692 -6.176 -6.776 1.00 95.38 85 ASN A CA 1
ATOM 674 C C . ASN A 1 85 ? 9.403 -6.387 -5.290 1.00 95.38 85 ASN A C 1
ATOM 676 O O . ASN A 1 85 ? 10.247 -6.091 -4.445 1.00 95.38 85 ASN A O 1
ATOM 680 N N . ILE A 1 86 ? 8.214 -6.898 -4.986 1.00 95.62 86 ILE A N 1
ATOM 681 C CA . ILE A 1 86 ? 7.732 -7.111 -3.628 1.00 95.62 86 ILE A CA 1
ATOM 682 C C . ILE A 1 86 ? 7.549 -8.610 -3.412 1.00 95.62 86 ILE A C 1
ATOM 684 O O . ILE A 1 86 ? 6.641 -9.220 -3.975 1.00 95.62 86 ILE A O 1
ATOM 688 N N . SER A 1 87 ? 8.384 -9.197 -2.556 1.00 93.31 87 SER A N 1
ATOM 689 C CA . SER A 1 87 ? 8.205 -10.573 -2.080 1.00 93.31 87 SER A CA 1
ATOM 690 C C . SER A 1 87 ? 6.984 -10.671 -1.166 1.00 93.31 87 SER A C 1
ATOM 692 O O . SER A 1 87 ? 6.844 -9.859 -0.245 1.00 93.31 87 SER A O 1
ATOM 694 N N . LEU A 1 88 ? 6.145 -11.682 -1.376 1.00 93.19 88 LEU A N 1
ATOM 695 C CA . LEU A 1 88 ? 4.895 -11.919 -0.655 1.00 93.19 88 LEU A CA 1
ATOM 696 C C . LEU A 1 88 ? 4.895 -13.293 0.027 1.00 93.19 88 LEU A C 1
ATOM 698 O O . LEU A 1 88 ? 5.540 -14.241 -0.417 1.00 93.19 88 LEU A O 1
ATOM 702 N N . SER A 1 89 ? 4.123 -13.407 1.104 1.00 91.88 89 SER A N 1
ATOM 703 C CA . SER A 1 89 ? 3.861 -14.664 1.817 1.00 91.88 89 SER A CA 1
ATOM 704 C C . SER A 1 89 ? 2.961 -15.622 1.028 1.00 91.88 89 SER A C 1
ATOM 706 O O . SER A 1 89 ? 3.037 -16.837 1.199 1.00 91.88 89 SER A O 1
ATOM 708 N N . LYS A 1 90 ? 2.108 -15.080 0.153 1.00 91.88 90 LYS A N 1
ATOM 709 C CA . LYS A 1 90 ? 1.156 -15.798 -0.708 1.00 91.88 90 LYS A CA 1
ATOM 710 C C . LYS A 1 90 ? 0.884 -14.987 -1.984 1.00 91.88 90 LYS A C 1
ATOM 712 O O . LYS A 1 90 ? 1.193 -13.795 -2.003 1.00 91.88 90 LYS A O 1
ATOM 717 N N . PRO A 1 91 ? 0.326 -15.586 -3.053 1.00 92.19 91 PRO A N 1
ATOM 718 C CA . PRO A 1 91 ? -0.025 -14.847 -4.268 1.00 92.19 91 PRO A CA 1
ATOM 719 C C . PRO A 1 91 ? -0.894 -13.624 -3.960 1.00 92.19 91 PRO A C 1
ATOM 721 O O . PRO A 1 91 ? -1.769 -13.696 -3.097 1.00 92.19 91 PRO A O 1
ATOM 724 N N . ILE A 1 92 ? -0.690 -12.508 -4.671 1.00 94.88 92 ILE A N 1
ATOM 725 C CA . ILE A 1 92 ? -1.369 -11.239 -4.349 1.00 94.88 92 ILE A CA 1
ATOM 726 C C . ILE A 1 92 ? -2.898 -11.371 -4.337 1.00 94.88 92 ILE A C 1
ATOM 728 O O . ILE A 1 92 ? -3.555 -10.825 -3.454 1.00 94.88 92 ILE A O 1
ATOM 732 N N . LEU A 1 93 ? -3.461 -12.176 -5.242 1.00 92.88 93 LEU A N 1
ATOM 733 C CA . LEU A 1 93 ? -4.904 -12.421 -5.317 1.00 92.88 93 LEU A CA 1
ATOM 734 C C . LEU A 1 93 ? -5.456 -13.248 -4.142 1.00 92.88 93 LEU A C 1
ATOM 736 O O . LEU A 1 93 ? -6.663 -13.261 -3.922 1.00 92.88 93 LEU A O 1
ATOM 740 N N . HIS A 1 94 ? -4.592 -13.905 -3.360 1.00 92.56 94 HIS A N 1
ATOM 741 C CA . HIS A 1 94 ? -4.962 -14.548 -2.094 1.00 92.56 94 HIS A CA 1
ATOM 742 C C . HIS A 1 94 ? -4.879 -13.577 -0.905 1.00 92.56 94 HIS A C 1
ATOM 744 O O . HIS A 1 94 ? -5.458 -13.846 0.149 1.00 92.56 94 HIS A O 1
ATOM 750 N N . ILE A 1 95 ? -4.149 -12.464 -1.045 1.00 94.56 95 ILE A N 1
ATOM 751 C CA . ILE A 1 95 ? -4.139 -11.369 -0.065 1.00 94.56 95 ILE A CA 1
ATOM 752 C C . ILE A 1 95 ? -5.415 -10.541 -0.247 1.00 94.56 95 ILE A C 1
ATOM 754 O O . ILE A 1 95 ? -6.183 -10.352 0.697 1.00 94.56 95 ILE A O 1
ATOM 758 N N . CYS A 1 96 ? -5.669 -10.093 -1.475 1.00 93.88 96 CYS A N 1
ATOM 759 C CA . CYS A 1 96 ? -6.783 -9.217 -1.802 1.00 93.88 96 CYS A CA 1
ATOM 760 C C . CYS A 1 96 ? -7.242 -9.455 -3.242 1.00 93.88 96 CYS A C 1
ATOM 762 O O . CYS A 1 96 ? -6.420 -9.605 -4.148 1.00 93.88 96 CYS A O 1
ATOM 764 N N . ASP A 1 97 ? -8.555 -9.489 -3.465 1.00 91.56 97 ASP A N 1
ATOM 765 C CA . ASP A 1 97 ? -9.088 -9.660 -4.807 1.00 91.56 97 ASP A CA 1
ATOM 766 C C . ASP A 1 97 ? -8.775 -8.448 -5.697 1.00 91.56 97 ASP A C 1
ATOM 768 O O . ASP A 1 97 ? -8.565 -7.316 -5.252 1.00 91.56 97 ASP A O 1
ATOM 772 N N . LYS A 1 98 ? -8.766 -8.692 -7.006 1.00 90.81 98 LYS A N 1
ATOM 773 C CA . LYS A 1 98 ? -8.373 -7.700 -8.009 1.00 90.81 98 LYS A CA 1
ATOM 774 C C . LYS A 1 98 ? -9.207 -6.416 -7.966 1.00 90.81 98 LYS A C 1
ATOM 776 O O . LYS A 1 98 ? -8.683 -5.350 -8.289 1.00 90.81 98 LYS A O 1
ATOM 781 N N . LEU A 1 99 ? -10.499 -6.510 -7.651 1.00 89.62 99 LEU A N 1
ATOM 782 C CA . LEU A 1 99 ? -11.387 -5.349 -7.632 1.00 89.62 99 LEU A CA 1
ATOM 783 C C . LEU A 1 99 ? -11.170 -4.532 -6.358 1.00 89.62 99 LEU A C 1
ATOM 785 O O . LEU A 1 99 ? -11.070 -3.308 -6.447 1.00 89.62 99 LEU A O 1
ATOM 789 N N . ALA A 1 100 ? -11.036 -5.193 -5.208 1.00 91.88 100 ALA A N 1
ATOM 790 C CA . ALA A 1 100 ? -10.758 -4.549 -3.934 1.00 91.88 100 ALA A CA 1
ATOM 791 C C . ALA A 1 100 ? -9.390 -3.855 -3.915 1.00 91.88 100 ALA A C 1
ATOM 793 O O . ALA A 1 100 ? -9.285 -2.748 -3.387 1.00 91.88 100 ALA A O 1
ATOM 794 N N . LEU A 1 101 ? -8.370 -4.431 -4.568 1.00 93.81 101 LEU A N 1
ATOM 795 C CA . LEU A 1 101 ? -7.042 -3.818 -4.684 1.00 93.81 101 LEU A CA 1
ATOM 796 C C . LEU A 1 101 ? -7.093 -2.383 -5.218 1.00 93.81 101 LEU A C 1
ATOM 798 O O . LEU A 1 101 ? -6.344 -1.547 -4.732 1.00 93.81 101 LEU A O 1
ATOM 802 N N . LYS A 1 102 ? -8.011 -2.049 -6.135 1.00 92.56 102 LYS A N 1
ATOM 803 C CA . LYS A 1 102 ? -8.146 -0.674 -6.656 1.00 92.56 102 LYS A CA 1
ATOM 804 C C . LYS A 1 102 ? -8.488 0.369 -5.588 1.00 92.56 102 LYS A C 1
ATOM 806 O O . LYS A 1 102 ? -8.262 1.554 -5.814 1.00 92.56 102 LYS A O 1
ATOM 811 N N . TYR A 1 103 ? -9.056 -0.050 -4.460 1.00 93.19 103 TYR A N 1
ATOM 812 C CA . TYR A 1 103 ? -9.385 0.833 -3.341 1.00 93.19 103 TYR A CA 1
ATOM 813 C C . TYR A 1 103 ? -8.263 0.916 -2.301 1.00 93.19 103 TYR A C 1
ATOM 815 O O . TYR A 1 103 ? -8.344 1.753 -1.403 1.00 93.19 103 TYR A O 1
ATOM 823 N N . ALA A 1 104 ? -7.218 0.089 -2.412 1.00 95.38 104 ALA A N 1
ATOM 824 C CA . ALA A 1 104 ? -6.024 0.243 -1.596 1.00 95.38 104 ALA A CA 1
ATOM 825 C C . ALA A 1 104 ? -5.274 1.517 -2.005 1.00 95.38 104 ALA A C 1
ATOM 827 O O . ALA A 1 104 ? -5.162 1.863 -3.189 1.00 95.38 104 ALA A O 1
ATOM 828 N N . ARG A 1 105 ? -4.713 2.211 -1.015 1.00 94.88 105 ARG A N 1
ATOM 829 C CA . ARG A 1 105 ? -3.890 3.394 -1.262 1.00 94.88 105 ARG A CA 1
ATOM 830 C C . ARG A 1 105 ? -2.701 3.014 -2.163 1.00 94.88 105 ARG A C 1
ATOM 832 O O . ARG A 1 105 ? -2.083 1.967 -2.009 1.00 94.88 105 ARG A O 1
ATOM 839 N N . GLY A 1 106 ? -2.419 3.848 -3.164 1.00 94.62 106 GLY A N 1
ATOM 840 C CA . GLY A 1 106 ? -1.364 3.597 -4.155 1.00 94.62 106 GLY A CA 1
ATOM 841 C C . GLY A 1 106 ? -1.739 2.653 -5.308 1.00 94.62 106 GLY A C 1
ATOM 842 O O . GLY A 1 106 ? -1.003 2.610 -6.289 1.00 94.62 106 GLY A O 1
ATOM 843 N N . PHE A 1 107 ? -2.883 1.958 -5.258 1.00 95.75 107 PHE A N 1
ATOM 844 C CA . PHE A 1 107 ? -3.314 1.031 -6.317 1.00 95.75 107 PHE A CA 1
ATOM 845 C C . PHE A 1 107 ? -4.358 1.593 -7.292 1.00 95.75 107 PHE A C 1
ATOM 847 O O . PHE A 1 107 ? -4.636 0.948 -8.301 1.00 95.75 107 PHE A O 1
ATOM 854 N N . GLY A 1 108 ? -4.918 2.780 -7.039 1.00 92.31 108 GLY A N 1
ATOM 855 C CA . GLY A 1 108 ? -6.001 3.351 -7.857 1.00 92.31 108 GLY A CA 1
ATOM 856 C C . GLY A 1 108 ? -5.687 3.426 -9.358 1.00 92.31 108 GLY A C 1
ATOM 857 O O . GLY A 1 108 ? -6.524 3.049 -10.178 1.00 92.31 108 GLY A O 1
ATOM 858 N N . ASP A 1 109 ? -4.454 3.810 -9.701 1.00 93.19 109 ASP A N 1
ATOM 859 C CA . ASP A 1 109 ? -3.980 3.928 -11.090 1.00 93.19 109 ASP A CA 1
ATOM 860 C C . ASP A 1 109 ? -3.202 2.695 -11.579 1.00 93.19 109 ASP A C 1
ATOM 862 O O . ASP A 1 109 ? -2.719 2.667 -12.714 1.00 93.19 109 ASP A O 1
ATOM 866 N N . LEU A 1 110 ? -3.035 1.681 -10.722 1.00 95.88 110 LEU A N 1
ATOM 867 C CA . LEU A 1 110 ? -2.288 0.470 -11.034 1.00 95.88 110 LEU A CA 1
ATOM 868 C C . LEU A 1 110 ? -3.212 -0.566 -11.667 1.00 95.88 110 LEU A C 1
ATOM 870 O O . LEU A 1 110 ? -4.084 -1.163 -11.032 1.00 95.88 110 LEU A O 1
ATOM 874 N N . ARG A 1 111 ? -2.979 -0.840 -12.947 1.00 95.50 111 ARG A N 1
ATOM 875 C CA . ARG A 1 111 ? -3.681 -1.884 -13.684 1.00 95.50 111 ARG A CA 1
ATOM 876 C C . ARG A 1 111 ? -2.870 -3.169 -13.657 1.00 95.50 111 ARG A C 1
ATOM 878 O O . ARG A 1 111 ? -1.737 -3.199 -14.118 1.00 95.50 111 ARG A O 1
ATOM 885 N N . MET A 1 112 ? -3.485 -4.254 -13.197 1.00 95.31 112 MET A N 1
ATOM 886 C CA . MET A 1 112 ? -2.913 -5.597 -13.319 1.00 95.31 112 MET A CA 1
ATOM 887 C C . MET A 1 112 ? -2.829 -6.003 -14.799 1.00 95.31 112 MET A C 1
ATOM 889 O O . MET A 1 112 ? -3.859 -6.050 -15.490 1.00 95.31 112 MET A O 1
ATOM 893 N N . VAL A 1 113 ? -1.615 -6.282 -15.271 1.00 94.44 113 VAL A N 1
ATOM 894 C CA . VAL A 1 113 ? -1.296 -6.634 -16.666 1.00 94.44 113 VAL A CA 1
ATOM 895 C C . VAL A 1 113 ? -0.938 -8.109 -16.838 1.00 94.44 113 VAL A C 1
ATOM 897 O O . VAL A 1 113 ? -1.167 -8.645 -17.916 1.00 94.44 113 VAL A O 1
ATOM 900 N N . ALA A 1 114 ? -0.453 -8.738 -15.768 1.00 89.69 114 ALA A N 1
ATOM 901 C CA . ALA A 1 114 ? -0.244 -10.171 -15.588 1.00 89.69 114 ALA A CA 1
ATOM 902 C C . ALA A 1 114 ? -0.439 -10.503 -14.094 1.00 89.69 114 ALA A C 1
ATOM 904 O O . ALA A 1 114 ? -0.534 -9.585 -13.274 1.00 89.69 114 ALA A O 1
ATOM 905 N N . ASP A 1 115 ? -0.488 -11.783 -13.726 1.00 88.44 115 ASP A N 1
ATOM 906 C CA . ASP A 1 115 ? -0.742 -12.203 -12.335 1.00 88.44 115 ASP A CA 1
ATOM 907 C C . ASP A 1 115 ? 0.338 -11.732 -11.344 1.00 88.44 115 ASP A C 1
ATOM 909 O O . ASP A 1 115 ? 0.057 -11.559 -10.157 1.00 88.44 115 ASP A O 1
ATOM 913 N N . ASP A 1 116 ? 1.550 -11.461 -11.834 1.00 91.06 116 ASP A N 1
ATOM 914 C CA . ASP A 1 116 ? 2.674 -10.930 -11.063 1.00 91.06 116 ASP A CA 1
ATOM 915 C C . ASP A 1 116 ? 2.951 -9.445 -11.308 1.00 91.06 116 ASP A C 1
ATOM 917 O O . ASP A 1 116 ? 3.958 -8.950 -10.812 1.00 91.06 116 ASP A O 1
ATOM 921 N N . HIS A 1 117 ? 2.146 -8.721 -12.094 1.00 94.94 117 HIS A N 1
ATOM 922 C CA . HIS A 1 117 ? 2.561 -7.397 -12.570 1.00 94.94 117 HIS A CA 1
ATOM 923 C C . HIS A 1 117 ? 1.431 -6.383 -12.677 1.00 94.94 117 HIS A C 1
ATOM 925 O O . HIS A 1 117 ? 0.401 -6.611 -13.317 1.00 94.94 117 HIS A O 1
ATOM 931 N N . PHE A 1 118 ? 1.680 -5.210 -12.100 1.00 97.69 118 PHE A N 1
ATOM 932 C CA . PHE A 1 118 ? 0.863 -4.017 -12.234 1.00 97.69 118 PHE A CA 1
ATOM 933 C C . PHE A 1 118 ? 1.642 -2.897 -12.913 1.00 97.69 118 PHE A C 1
ATOM 935 O O . PHE A 1 118 ? 2.806 -2.640 -12.601 1.00 97.69 118 PHE A O 1
ATOM 942 N N . VAL A 1 119 ? 0.955 -2.180 -13.795 1.00 97.50 119 VAL A N 1
ATOM 943 C CA . VAL A 1 119 ? 1.483 -1.013 -14.499 1.00 97.50 119 VAL A CA 1
ATOM 944 C C . VAL A 1 119 ? 0.588 0.182 -14.219 1.00 97.50 119 VAL A C 1
ATOM 946 O O . VAL A 1 119 ? -0.635 0.080 -14.292 1.00 97.50 119 VAL A O 1
ATOM 949 N N . CYS A 1 120 ? 1.207 1.315 -13.907 1.00 96.62 120 CYS A N 1
ATOM 950 C CA . CYS A 1 120 ? 0.515 2.586 -13.783 1.00 96.62 120 CYS A CA 1
ATOM 951 C C . CYS A 1 120 ? 0.220 3.185 -15.157 1.00 96.62 120 CYS A C 1
ATOM 953 O O . CYS A 1 120 ? 1.117 3.303 -15.997 1.00 96.62 120 CYS A O 1
ATOM 955 N N . ASP A 1 121 ? -1.030 3.590 -15.368 1.00 93.69 121 ASP A N 1
ATOM 956 C CA . ASP A 1 121 ? -1.474 4.231 -16.611 1.00 93.69 121 ASP A CA 1
ATOM 957 C C . ASP A 1 121 ? -1.351 5.766 -16.584 1.00 93.69 121 ASP A C 1
ATOM 959 O O . ASP A 1 121 ? -1.658 6.420 -17.577 1.00 93.69 121 ASP A O 1
ATOM 963 N N . THR A 1 122 ? -0.833 6.342 -15.493 1.00 93.38 122 THR A N 1
ATOM 964 C CA . THR A 1 122 ? -0.493 7.772 -15.373 1.00 93.38 122 THR A CA 1
ATOM 965 C C . THR A 1 122 ? 1.013 7.989 -15.200 1.00 93.38 122 THR A C 1
ATOM 967 O O . THR A 1 122 ? 1.704 7.164 -14.595 1.00 93.38 122 THR A O 1
ATOM 970 N N . LEU A 1 123 ? 1.533 9.110 -15.714 1.00 94.69 123 LEU A N 1
ATOM 971 C CA . LEU A 1 123 ? 2.925 9.515 -15.498 1.00 94.69 123 LEU A CA 1
ATOM 972 C C . LEU A 1 123 ? 3.084 10.158 -14.119 1.00 94.69 123 LEU A C 1
ATOM 974 O O . LEU A 1 123 ? 2.255 10.963 -13.703 1.00 94.69 123 LEU A O 1
ATOM 978 N N . ALA A 1 124 ? 4.170 9.829 -13.425 1.00 96.31 124 ALA A N 1
ATOM 979 C CA . ALA A 1 124 ? 4.640 10.643 -12.310 1.00 96.31 124 ALA A CA 1
ATOM 980 C C . ALA A 1 124 ? 5.482 11.827 -12.818 1.00 96.31 124 ALA A C 1
ATOM 982 O O . ALA A 1 124 ? 6.191 11.711 -13.820 1.00 96.31 124 ALA A O 1
ATOM 983 N N . GLN A 1 125 ? 5.428 12.942 -12.089 1.00 94.88 125 GLN A N 1
ATOM 984 C CA . GLN A 1 125 ? 6.073 14.211 -12.450 1.00 94.88 125 GLN A CA 1
ATOM 985 C C . GLN A 1 125 ? 7.591 14.206 -12.259 1.00 94.88 125 GLN A C 1
ATOM 987 O O . GLN A 1 125 ? 8.282 15.075 -12.773 1.00 94.88 125 GLN A O 1
ATOM 992 N N . THR A 1 126 ? 8.118 13.269 -11.471 1.00 96.56 126 THR A N 1
ATOM 993 C CA . THR A 1 126 ? 9.553 13.083 -11.233 1.00 96.56 126 THR A CA 1
ATOM 994 C C . THR A 1 126 ? 9.839 11.620 -10.898 1.00 96.56 126 THR A C 1
ATOM 996 O O . THR A 1 126 ? 8.932 10.864 -10.531 1.00 96.56 126 THR A O 1
ATOM 999 N N . GLN A 1 127 ? 11.116 11.230 -10.956 1.00 97.25 127 GLN A N 1
ATOM 1000 C CA . GLN A 1 127 ? 11.567 9.924 -10.471 1.00 97.25 127 GLN A CA 1
ATOM 1001 C C . GLN A 1 127 ? 11.205 9.701 -8.995 1.00 97.25 127 GLN A C 1
ATOM 1003 O O . GLN A 1 127 ? 10.668 8.654 -8.640 1.00 97.25 127 GLN A O 1
ATOM 1008 N N . VAL A 1 128 ? 11.445 10.706 -8.146 1.00 97.44 128 VAL A N 1
ATOM 1009 C CA . VAL A 1 128 ? 11.134 10.651 -6.709 1.00 97.44 128 VAL A CA 1
ATOM 1010 C C . VAL A 1 128 ? 9.643 10.382 -6.499 1.00 97.44 128 VAL A C 1
ATOM 1012 O O . VAL A 1 128 ? 9.285 9.446 -5.789 1.00 97.44 128 VAL A O 1
ATOM 1015 N N . ARG A 1 129 ? 8.757 11.103 -7.202 1.00 96.94 129 ARG A N 1
ATOM 1016 C CA . ARG A 1 129 ? 7.306 10.865 -7.107 1.00 96.94 129 ARG A CA 1
ATOM 1017 C C . ARG A 1 129 ? 6.901 9.473 -7.594 1.00 96.94 129 ARG A C 1
ATOM 1019 O O . ARG A 1 129 ? 5.999 8.871 -7.015 1.00 96.94 129 ARG A O 1
ATOM 1026 N N . ALA A 1 130 ? 7.552 8.931 -8.627 1.00 97.69 130 ALA A N 1
ATOM 1027 C CA . ALA A 1 130 ? 7.294 7.559 -9.071 1.00 97.69 130 ALA A CA 1
ATOM 1028 C C . ALA A 1 130 ? 7.620 6.540 -7.971 1.00 97.69 130 ALA A C 1
ATOM 1030 O O . ALA A 1 130 ? 6.805 5.664 -7.675 1.00 97.69 130 ALA A O 1
ATOM 1031 N N . ARG A 1 131 ? 8.781 6.690 -7.329 1.00 98.31 131 ARG A N 1
ATOM 1032 C CA . ARG A 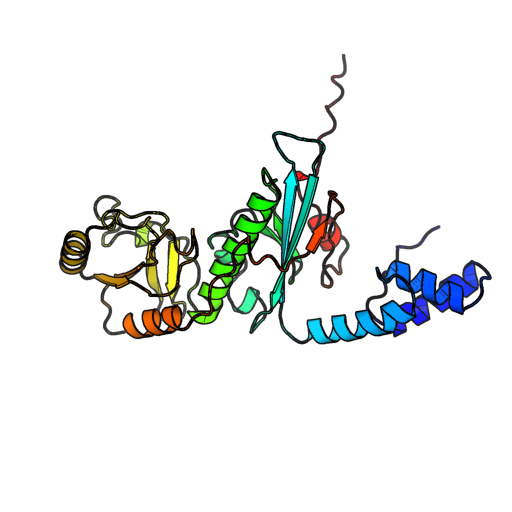1 131 ? 9.212 5.822 -6.230 1.00 98.31 131 ARG A CA 1
ATOM 1033 C C . ARG A 1 131 ? 8.319 5.962 -5.003 1.00 98.31 131 ARG A C 1
ATOM 1035 O O . ARG A 1 131 ? 7.878 4.952 -4.472 1.00 98.31 131 ARG A O 1
ATOM 1042 N N . GLU A 1 132 ? 7.965 7.178 -4.594 1.00 97.81 132 GLU A N 1
ATOM 1043 C CA . GLU A 1 132 ? 7.047 7.409 -3.470 1.00 97.81 132 GLU A CA 1
ATOM 1044 C C . GLU A 1 132 ? 5.679 6.748 -3.681 1.00 97.81 132 GLU A C 1
ATOM 1046 O O . GLU A 1 132 ? 5.143 6.124 -2.760 1.00 97.81 132 GLU A O 1
ATOM 1051 N N . ARG A 1 133 ? 5.119 6.836 -4.896 1.00 97.75 133 ARG A N 1
ATOM 1052 C CA . ARG A 1 133 ? 3.861 6.158 -5.251 1.00 97.75 133 ARG A CA 1
ATOM 1053 C C . ARG A 1 133 ? 3.997 4.637 -5.147 1.00 97.75 133 ARG A C 1
ATOM 1055 O O . ARG A 1 133 ? 3.116 3.992 -4.580 1.00 97.75 133 ARG A O 1
ATOM 1062 N N . LEU A 1 134 ? 5.110 4.073 -5.622 1.00 98.38 134 LEU A N 1
ATOM 1063 C CA . LEU A 1 134 ? 5.407 2.641 -5.500 1.00 98.38 134 LEU A CA 1
ATOM 1064 C C . LEU A 1 134 ? 5.571 2.202 -4.040 1.00 98.38 134 LEU A C 1
ATOM 1066 O O . LEU A 1 134 ? 4.972 1.207 -3.635 1.00 98.38 134 LEU A O 1
ATOM 1070 N N . CYS A 1 135 ? 6.303 2.966 -3.228 1.00 98.38 135 CYS A N 1
ATOM 1071 C CA . CYS A 1 135 ? 6.434 2.712 -1.795 1.00 98.38 135 CYS A CA 1
ATOM 1072 C C . CYS A 1 135 ? 5.076 2.801 -1.079 1.00 98.38 135 CYS A C 1
ATOM 1074 O O . CYS A 1 135 ? 4.792 2.002 -0.198 1.00 98.38 135 CYS A O 1
ATOM 1076 N N . THR A 1 136 ? 4.200 3.724 -1.480 1.00 97.94 136 THR A N 1
ATOM 1077 C CA . THR A 1 136 ? 2.844 3.846 -0.916 1.00 97.94 136 THR A CA 1
ATOM 1078 C C . THR A 1 136 ? 1.987 2.608 -1.196 1.00 97.94 136 THR A C 1
ATOM 1080 O O . THR A 1 136 ? 1.294 2.111 -0.303 1.00 97.94 136 THR A O 1
ATOM 1083 N N . ALA A 1 137 ? 2.045 2.088 -2.425 1.00 98.00 137 ALA A N 1
ATOM 1084 C CA . ALA A 1 137 ? 1.369 0.845 -2.785 1.00 98.00 137 ALA A CA 1
ATOM 1085 C C . ALA A 1 137 ? 1.946 -0.352 -2.005 1.00 98.00 137 ALA A C 1
ATOM 1087 O O . ALA A 1 137 ? 1.186 -1.162 -1.475 1.00 98.00 137 ALA A O 1
ATOM 1088 N N . GLU A 1 138 ? 3.273 -0.431 -1.863 1.00 98.06 138 GLU A N 1
ATOM 1089 C CA . GLU A 1 138 ? 3.945 -1.473 -1.074 1.00 98.06 138 GLU A CA 1
ATOM 1090 C C . GLU A 1 138 ? 3.487 -1.469 0.389 1.00 98.06 138 GLU A C 1
ATOM 1092 O O . GLU A 1 138 ? 3.050 -2.506 0.887 1.00 98.06 138 GLU A O 1
ATOM 1097 N N . ARG A 1 139 ? 3.461 -0.301 1.044 1.00 98.44 139 ARG A N 1
ATOM 1098 C CA . ARG A 1 139 ? 3.005 -0.174 2.438 1.00 98.44 139 ARG A CA 1
ATOM 1099 C C . ARG A 1 139 ? 1.562 -0.631 2.621 1.00 98.44 139 ARG A C 1
ATOM 1101 O O . ARG A 1 139 ? 1.256 -1.319 3.591 1.00 98.44 139 ARG A O 1
ATOM 1108 N N . SER A 1 140 ? 0.688 -0.309 1.669 1.00 98.06 140 SER A N 1
ATOM 1109 C CA . SER A 1 140 ? -0.710 -0.759 1.690 1.00 98.06 140 SER A CA 1
ATOM 1110 C C . SER A 1 140 ? -0.827 -2.273 1.504 1.00 98.06 140 SER A C 1
ATOM 1112 O O . SER A 1 140 ? -1.664 -2.918 2.134 1.00 98.06 140 SER A O 1
ATOM 1114 N N . LEU A 1 141 ? 0.036 -2.863 0.673 1.00 97.69 141 LEU A N 1
ATOM 1115 C CA . LEU A 1 141 ? 0.107 -4.310 0.490 1.00 97.69 141 LEU A CA 1
ATOM 1116 C C . LEU A 1 141 ? 0.608 -5.028 1.749 1.00 97.69 141 LEU A C 1
ATOM 1118 O O . LEU A 1 141 ? 0.024 -6.038 2.139 1.00 97.69 141 LEU A O 1
ATOM 1122 N N . ARG A 1 142 ? 1.621 -4.479 2.431 1.00 97.44 142 ARG A N 1
ATOM 1123 C CA . ARG A 1 142 ? 2.086 -4.989 3.731 1.00 97.44 142 ARG A CA 1
ATOM 1124 C C . ARG A 1 142 ? 1.022 -4.876 4.803 1.00 97.44 142 ARG A C 1
ATOM 1126 O O . ARG A 1 142 ? 0.833 -5.824 5.558 1.00 97.44 142 ARG A O 1
ATOM 1133 N N . PHE A 1 143 ? 0.292 -3.766 4.834 1.00 98.31 143 PHE A N 1
ATOM 1134 C CA . PHE A 1 143 ? -0.822 -3.595 5.756 1.00 98.31 143 PHE A CA 1
ATOM 1135 C C . PHE A 1 143 ? -1.868 -4.703 5.572 1.00 98.31 143 PHE A C 1
ATOM 1137 O O . PHE A 1 143 ? -2.222 -5.365 6.545 1.00 98.31 143 PHE A O 1
ATOM 1144 N N . MET A 1 144 ? -2.284 -4.997 4.334 1.00 97.94 144 MET A N 1
ATOM 1145 C CA . MET A 1 144 ? -3.186 -6.125 4.042 1.00 97.94 144 MET A CA 1
ATOM 1146 C C . MET A 1 144 ? -2.604 -7.476 4.470 1.00 97.94 144 MET A C 1
ATOM 1148 O O . MET A 1 144 ? -3.299 -8.292 5.069 1.00 97.94 144 MET A O 1
ATOM 1152 N N . GLU A 1 145 ? -1.331 -7.725 4.164 1.00 96.00 145 GLU A N 1
ATOM 1153 C CA . GLU A 1 145 ? -0.670 -9.000 4.448 1.00 96.00 145 GLU A CA 1
ATOM 1154 C C . GLU A 1 145 ? -0.571 -9.298 5.952 1.00 96.00 145 GLU A C 1
ATOM 1156 O O . GLU A 1 145 ? -0.856 -10.423 6.365 1.00 96.00 145 GLU A O 1
ATOM 1161 N N . TYR A 1 146 ? -0.210 -8.300 6.763 1.00 97.00 146 TYR A N 1
ATOM 1162 C CA . TYR A 1 146 ? -0.008 -8.457 8.208 1.00 97.00 146 TYR A CA 1
ATOM 1163 C C . TYR A 1 146 ? -1.311 -8.416 9.008 1.00 97.00 146 TYR A C 1
ATOM 1165 O O . TYR A 1 146 ? -1.444 -9.109 10.018 1.00 97.00 146 TYR A O 1
ATOM 1173 N N . THR A 1 147 ? -2.281 -7.608 8.577 1.00 97.44 147 THR A N 1
ATOM 1174 C CA . THR A 1 147 ? -3.549 -7.454 9.307 1.00 97.44 147 THR A CA 1
ATOM 1175 C C . THR A 1 147 ? -4.613 -8.452 8.858 1.00 97.44 147 THR A C 1
ATOM 1177 O O . THR A 1 147 ? -5.470 -8.826 9.654 1.00 97.44 147 THR A O 1
ATOM 1180 N N . GLY A 1 148 ? -4.557 -8.902 7.600 1.00 96.50 148 GLY A N 1
ATOM 1181 C CA . GLY A 1 148 ? -5.624 -9.665 6.950 1.00 96.50 148 GLY A CA 1
ATOM 1182 C C . GLY A 1 148 ? -6.808 -8.808 6.488 1.00 96.50 148 GLY A C 1
ATOM 1183 O O . GLY A 1 148 ? -7.747 -9.341 5.893 1.00 96.50 148 GLY A O 1
ATOM 1184 N N . LEU A 1 149 ? -6.771 -7.494 6.731 1.00 97.19 149 LEU A N 1
ATOM 1185 C CA . LEU A 1 149 ? -7.817 -6.570 6.311 1.00 97.19 149 LEU A CA 1
ATOM 1186 C C . LEU A 1 149 ? -7.831 -6.401 4.791 1.00 97.19 149 LEU A C 1
ATOM 1188 O O . LEU A 1 149 ? -6.801 -6.485 4.119 1.00 97.19 149 LEU A O 1
ATOM 1192 N N . ARG A 1 150 ? -9.012 -6.098 4.248 1.00 96.19 150 ARG A N 1
ATOM 1193 C CA . ARG A 1 150 ? -9.204 -5.801 2.822 1.00 96.19 150 ARG A CA 1
ATOM 1194 C C . ARG A 1 150 ? -9.761 -4.397 2.615 1.00 96.19 150 ARG A C 1
ATOM 1196 O O . ARG A 1 150 ? -10.572 -3.960 3.429 1.00 96.19 150 ARG A O 1
ATOM 1203 N N . PRO A 1 151 ? -9.381 -3.689 1.537 1.00 95.56 151 PRO A N 1
ATOM 1204 C CA . PRO A 1 151 ? -9.949 -2.389 1.221 1.00 95.56 151 PRO A CA 1
ATOM 1205 C C . PRO A 1 151 ? -11.467 -2.474 1.052 1.00 95.56 151 PRO A C 1
ATOM 1207 O O . PRO A 1 151 ? -11.990 -3.382 0.405 1.00 95.56 151 PRO A O 1
ATOM 1210 N N . CYS A 1 152 ? -12.181 -1.497 1.599 1.00 90.94 152 CYS A N 1
ATOM 1211 C CA . CYS A 1 152 ? -13.635 -1.433 1.554 1.00 90.94 152 CYS A CA 1
ATOM 1212 C C . CYS A 1 152 ? -14.107 -0.257 0.688 1.00 90.94 152 CYS A C 1
ATOM 1214 O O . CYS A 1 152 ? -13.767 0.904 0.920 1.00 90.94 152 CYS A O 1
ATOM 1216 N N . ARG A 1 153 ? -14.963 -0.541 -0.301 1.00 81.69 153 ARG A N 1
ATOM 1217 C CA . ARG A 1 153 ? -15.565 0.491 -1.164 1.00 81.69 153 ARG A CA 1
ATOM 1218 C C . ARG A 1 153 ? -16.645 1.310 -0.447 1.00 81.69 153 ARG A C 1
ATOM 1220 O O . ARG A 1 153 ? -16.883 2.461 -0.822 1.00 81.69 153 ARG A O 1
ATOM 1227 N N . ASN A 1 154 ? -17.333 0.714 0.528 1.00 78.88 154 ASN A N 1
ATOM 1228 C CA . ASN A 1 154 ? -18.571 1.260 1.078 1.00 78.88 154 ASN A CA 1
ATOM 1229 C C . ASN A 1 154 ? -18.310 2.515 1.925 1.00 78.88 154 ASN A C 1
ATOM 1231 O O . ASN A 1 154 ? -17.930 2.438 3.086 1.00 78.88 154 ASN A O 1
ATOM 1235 N N . HIS A 1 155 ? -18.544 3.674 1.317 1.00 68.62 155 HIS A N 1
ATOM 1236 C CA . HIS A 1 155 ? -18.323 4.996 1.898 1.00 68.62 155 HIS A CA 1
ATOM 1237 C C . HIS A 1 155 ? -19.321 5.338 3.008 1.00 68.62 155 HIS A C 1
ATOM 1239 O O . HIS A 1 155 ? -18.981 6.127 3.881 1.00 68.62 155 HIS A O 1
ATOM 1245 N N . ARG A 1 156 ? -20.514 4.725 3.022 1.00 67.31 156 ARG A N 1
ATOM 1246 C CA . ARG A 1 156 ? -21.499 4.958 4.090 1.00 67.31 156 ARG A CA 1
ATOM 1247 C C . ARG A 1 156 ? -21.055 4.373 5.429 1.00 67.31 156 ARG A C 1
ATOM 1249 O O . ARG A 1 156 ? -21.475 4.872 6.455 1.00 67.31 156 ARG A O 1
ATOM 1256 N N . LYS A 1 157 ? -20.173 3.368 5.437 1.00 72.81 157 LYS A N 1
ATOM 1257 C CA . LYS A 1 157 ? -19.648 2.786 6.683 1.00 72.81 157 LYS A CA 1
ATOM 1258 C C . LYS A 1 157 ? -18.594 3.656 7.383 1.00 72.81 157 LYS A C 1
ATOM 1260 O O . LYS A 1 157 ? -18.214 3.336 8.498 1.00 72.81 157 LYS A O 1
ATOM 1265 N N . ASN A 1 158 ? -18.139 4.750 6.762 1.00 70.94 158 ASN A N 1
ATOM 1266 C CA . ASN A 1 158 ? -17.152 5.657 7.371 1.00 70.94 158 ASN A CA 1
ATOM 1267 C C . ASN A 1 158 ? -17.673 6.409 8.585 1.00 70.94 158 ASN A C 1
ATOM 1269 O O . ASN A 1 158 ? -16.880 6.989 9.321 1.00 70.94 158 ASN A O 1
ATOM 1273 N N . TYR A 1 159 ? -18.990 6.467 8.721 1.00 78.94 159 TYR A N 1
ATOM 1274 C CA . TYR A 1 159 ? -19.664 7.287 9.699 1.00 78.94 159 TYR A CA 1
ATOM 1275 C C . TYR A 1 159 ? -20.527 6.379 10.570 1.00 78.94 159 TYR A C 1
ATOM 1277 O O . TYR A 1 159 ? -21.185 5.502 10.002 1.00 78.94 159 TYR A O 1
ATOM 1285 N N . PRO A 1 160 ? -20.564 6.596 11.895 1.00 78.69 160 PRO A N 1
ATOM 1286 C CA . PRO A 1 160 ? -21.364 5.798 12.822 1.00 78.69 160 PRO A CA 1
ATOM 1287 C C . PRO A 1 160 ? -22.811 5.599 12.349 1.00 78.69 160 PRO A C 1
ATOM 1289 O O . PRO A 1 160 ? -23.274 4.467 12.268 1.00 78.69 160 PRO A O 1
ATOM 1292 N N . ASP A 1 161 ? -23.462 6.675 11.896 1.00 77.75 161 ASP A N 1
ATOM 1293 C CA . ASP A 1 161 ? -24.853 6.652 11.415 1.00 77.75 161 ASP A CA 1
ATOM 1294 C C . ASP A 1 161 ? -24.969 6.801 9.885 1.00 77.75 161 ASP A C 1
ATOM 1296 O O . ASP A 1 161 ? -26.030 7.091 9.330 1.00 77.75 161 ASP A O 1
ATOM 1300 N N . GLY A 1 162 ? -23.856 6.659 9.160 1.00 76.56 162 GLY A N 1
ATOM 1301 C CA . GLY A 1 162 ? -23.803 6.874 7.711 1.00 76.56 162 GLY A CA 1
ATOM 1302 C C . GLY A 1 162 ? -23.859 8.339 7.256 1.00 76.56 162 GLY A C 1
ATOM 1303 O O . GLY A 1 162 ? -23.893 8.594 6.049 1.00 76.56 162 GLY A O 1
ATOM 1304 N N . SER A 1 163 ? -23.827 9.289 8.195 1.00 79.19 163 SER A N 1
ATOM 1305 C CA . SER A 1 163 ? -23.862 10.737 7.969 1.00 79.19 163 SER A CA 1
ATOM 1306 C C . SER A 1 163 ? -22.470 11.364 8.079 1.00 79.19 163 SER A C 1
ATOM 1308 O O . SER A 1 163 ? -21.763 11.181 9.063 1.00 79.19 163 SER A O 1
ATOM 1310 N N . SER A 1 164 ? -22.089 12.189 7.101 1.00 80.44 164 SER A N 1
ATOM 1311 C CA . SER A 1 164 ? -20.788 12.872 7.116 1.00 80.44 164 SER A CA 1
ATOM 1312 C C . SER A 1 164 ? -20.624 13.887 8.248 1.00 80.44 164 SER A C 1
ATOM 1314 O O . SER A 1 164 ? -19.504 14.319 8.495 1.00 80.44 164 SER A O 1
ATOM 1316 N N . LYS A 1 165 ? -21.714 14.282 8.921 1.00 81.94 165 LYS A N 1
ATOM 1317 C CA . LYS A 1 165 ? -21.665 15.164 10.098 1.00 81.94 165 LYS A CA 1
ATOM 1318 C C . LYS A 1 165 ? -21.046 14.472 11.311 1.00 81.94 165 LYS A C 1
ATOM 1320 O O . LYS A 1 165 ? -20.524 15.145 12.188 1.00 81.94 165 LYS A O 1
ATOM 1325 N N . ASP A 1 166 ? -21.066 13.145 11.312 1.00 86.00 166 ASP A N 1
ATOM 1326 C CA . ASP A 1 166 ? -20.554 12.296 12.382 1.00 86.00 166 ASP A CA 1
ATOM 1327 C C . ASP A 1 166 ? -19.167 11.752 12.019 1.00 86.00 166 ASP A C 1
ATOM 1329 O O . ASP A 1 166 ? -18.768 10.674 12.449 1.00 86.00 166 ASP A O 1
ATOM 1333 N N . SER A 1 167 ? -18.422 12.469 11.171 1.00 88.31 167 SER A N 1
ATOM 1334 C CA . SER A 1 167 ? -17.047 12.116 10.832 1.00 88.31 167 SER A CA 1
ATOM 1335 C C . SER A 1 167 ? -16.147 12.151 12.059 1.00 88.31 167 SER A C 1
ATOM 1337 O O . SER A 1 167 ? -16.291 13.030 12.909 1.00 88.31 167 SER A O 1
ATOM 1339 N N . LEU A 1 168 ? -15.163 11.250 12.090 1.00 91.38 168 LEU A N 1
ATOM 1340 C CA . LEU A 1 168 ? -14.079 11.305 13.066 1.00 91.38 168 LEU A CA 1
ATOM 1341 C C . LEU A 1 168 ? -13.462 12.725 13.093 1.00 91.38 168 LEU A C 1
ATOM 1343 O O . LEU A 1 168 ? -13.146 13.256 12.024 1.00 91.38 168 LEU A O 1
ATOM 1347 N N . PRO A 1 169 ? -13.273 13.351 14.267 1.00 91.81 169 PRO A N 1
ATOM 1348 C CA . PRO A 1 169 ? -12.696 14.687 14.348 1.00 91.81 169 PRO A CA 1
ATOM 1349 C C . PRO A 1 169 ? -11.283 14.751 13.766 1.00 91.81 169 PRO A C 1
ATOM 1351 O O . PRO A 1 169 ? -10.455 13.863 14.012 1.00 91.81 169 PRO A O 1
ATOM 1354 N N . ASN A 1 170 ? -11.009 15.802 12.987 1.00 90.56 170 ASN A N 1
ATOM 1355 C CA . ASN A 1 170 ? -9.761 15.973 12.234 1.00 90.56 170 ASN A CA 1
ATOM 1356 C C . ASN A 1 170 ? -9.407 14.742 11.376 1.00 90.56 170 ASN A C 1
ATOM 1358 O O . ASN A 1 170 ? -8.246 14.342 11.317 1.00 90.56 170 ASN A O 1
ATOM 1362 N N . ASN A 1 171 ? -10.416 14.090 10.780 1.00 89.62 171 ASN A N 1
ATOM 1363 C CA . ASN A 1 171 ? -10.204 12.999 9.831 1.00 89.62 171 ASN A CA 1
ATOM 1364 C C . ASN A 1 171 ? -9.382 13.505 8.649 1.00 89.62 171 ASN A C 1
ATOM 1366 O O . ASN A 1 171 ? -9.778 14.458 7.974 1.00 89.62 171 ASN A O 1
ATOM 1370 N N . ASP A 1 172 ? -8.263 12.845 8.396 1.00 92.44 172 ASP A N 1
ATOM 1371 C CA . ASP A 1 172 ? -7.366 13.208 7.321 1.00 92.44 172 ASP A CA 1
ATOM 1372 C C . ASP A 1 172 ? -6.657 11.968 6.781 1.00 92.44 172 ASP A C 1
ATOM 1374 O O . ASP A 1 172 ? -6.313 11.021 7.491 1.00 92.44 172 ASP A O 1
ATOM 1378 N N . HIS A 1 173 ? -6.494 11.950 5.462 1.00 93.88 173 HIS A N 1
ATOM 1379 C CA . HIS A 1 173 ? -5.923 10.821 4.735 1.00 93.88 173 HIS A CA 1
ATOM 1380 C C . HIS A 1 173 ? -6.536 9.455 5.106 1.00 93.88 173 HIS A C 1
ATOM 1382 O O . HIS A 1 173 ? -5.866 8.419 5.044 1.00 93.88 173 HIS A O 1
ATOM 1388 N N . ALA A 1 174 ? -7.834 9.419 5.409 1.00 93.38 174 ALA A N 1
ATOM 1389 C CA . ALA A 1 174 ? -8.482 8.181 5.802 1.00 93.38 174 ALA A CA 1
ATOM 1390 C C . ALA A 1 174 ? -8.585 7.144 4.672 1.00 93.38 174 ALA A C 1
ATOM 1392 O O . ALA A 1 174 ? -8.809 7.447 3.494 1.00 93.38 174 ALA A O 1
ATOM 1393 N N . THR A 1 175 ? -8.464 5.878 5.058 1.00 94.56 175 THR A N 1
ATOM 1394 C CA . THR A 1 175 ? -8.682 4.699 4.220 1.00 94.56 175 THR A CA 1
ATOM 1395 C C . THR A 1 175 ? -9.634 3.732 4.917 1.00 94.56 175 THR A C 1
ATOM 1397 O O . THR A 1 175 ? -9.832 3.773 6.129 1.00 94.56 175 THR A O 1
ATOM 1400 N N . ARG A 1 176 ? -10.292 2.884 4.130 1.00 94.12 176 ARG A N 1
ATOM 1401 C CA . ARG A 1 176 ? -11.428 2.079 4.585 1.00 94.12 176 ARG A CA 1
ATOM 1402 C C . ARG A 1 176 ? -11.117 0.622 4.413 1.00 94.12 176 ARG A C 1
ATOM 1404 O O . ARG A 1 176 ? -10.719 0.210 3.321 1.00 94.12 176 ARG A O 1
ATOM 1411 N N . TRP A 1 177 ? -11.395 -0.147 5.446 1.00 96.56 177 TRP A N 1
ATOM 1412 C CA . TRP A 1 177 ? -11.020 -1.541 5.498 1.00 96.56 177 TRP A CA 1
ATOM 1413 C C . TRP A 1 177 ? -12.148 -2.386 6.076 1.00 96.56 177 TRP A C 1
ATOM 1415 O O . TRP A 1 177 ? -13.069 -1.885 6.722 1.00 96.56 177 TRP A O 1
ATOM 1425 N N . ILE A 1 178 ? -12.101 -3.678 5.792 1.00 95.06 178 ILE A N 1
ATOM 1426 C CA . ILE A 1 178 ? -13.000 -4.667 6.366 1.00 95.06 178 ILE A CA 1
ATOM 1427 C C . ILE A 1 178 ? -12.192 -5.887 6.791 1.00 95.06 178 ILE A C 1
ATOM 1429 O O . ILE A 1 178 ? -11.311 -6.333 6.049 1.00 95.06 178 ILE A O 1
ATOM 1433 N N . ASP A 1 179 ? -12.495 -6.425 7.967 1.00 95.19 179 ASP A N 1
ATOM 1434 C CA . ASP A 1 179 ? -12.082 -7.777 8.320 1.00 95.19 179 ASP A CA 1
ATOM 1435 C C . ASP A 1 179 ? -12.979 -8.764 7.558 1.00 95.19 179 ASP A C 1
ATOM 1437 O O . ASP A 1 179 ? -14.189 -8.801 7.803 1.00 95.19 179 ASP A O 1
ATOM 1441 N N . PRO A 1 180 ? -12.441 -9.552 6.612 1.00 93.00 180 PRO A N 1
ATOM 1442 C CA . PRO A 1 180 ? -13.260 -10.438 5.795 1.00 93.00 180 PRO A CA 1
ATOM 1443 C C . PRO A 1 180 ? -13.833 -11.633 6.572 1.00 93.00 180 PRO A C 1
ATOM 1445 O O . PRO A 1 180 ? -14.739 -12.282 6.059 1.00 93.00 180 PRO A O 1
ATOM 1448 N N . THR A 1 181 ? -13.318 -11.942 7.766 1.00 91.88 181 THR A N 1
ATOM 1449 C CA . THR A 1 181 ? -13.748 -13.097 8.570 1.00 91.88 181 THR A CA 1
ATOM 1450 C C . THR A 1 181 ? -15.068 -12.814 9.269 1.00 91.88 181 THR A C 1
ATOM 1452 O O . THR A 1 181 ? -15.967 -13.648 9.260 1.00 91.88 181 THR A O 1
ATOM 1455 N N . ILE A 1 182 ? -15.186 -11.624 9.858 1.00 91.19 182 ILE A N 1
ATOM 1456 C CA . ILE A 1 182 ? -16.351 -11.239 10.665 1.00 91.19 182 ILE A CA 1
ATOM 1457 C C . ILE A 1 182 ? -17.143 -10.064 10.074 1.00 91.19 182 ILE A C 1
ATOM 1459 O O . ILE A 1 182 ? -18.185 -9.690 10.599 1.00 91.19 182 ILE A O 1
ATOM 1463 N N . GLY A 1 183 ? -16.657 -9.454 8.989 1.00 91.62 183 GLY A N 1
ATOM 1464 C CA . GLY A 1 183 ? -17.312 -8.325 8.326 1.00 91.62 183 GLY A CA 1
ATOM 1465 C C . GLY A 1 183 ? -17.185 -6.982 9.056 1.00 91.62 183 GLY A C 1
ATOM 1466 O O . GLY A 1 183 ? -17.871 -6.027 8.675 1.00 91.62 183 GLY A O 1
ATOM 1467 N N . GLN A 1 184 ? -16.319 -6.889 10.072 1.00 94.00 184 GLN A N 1
ATOM 1468 C CA . GLN A 1 184 ? -16.109 -5.675 10.862 1.00 94.00 184 GLN A CA 1
ATOM 1469 C C . GLN A 1 184 ? -15.460 -4.588 10.011 1.00 94.00 184 GLN A C 1
ATOM 1471 O O . GLN A 1 184 ? -14.447 -4.814 9.349 1.00 94.00 184 GLN A O 1
ATOM 1476 N N . PHE A 1 185 ? -16.051 -3.397 10.026 1.00 94.62 185 PHE A N 1
ATOM 1477 C CA . PHE A 1 185 ? -15.510 -2.240 9.326 1.00 94.62 185 PHE A CA 1
ATOM 1478 C C . PHE A 1 185 ? -14.417 -1.572 10.153 1.00 94.62 185 PHE A C 1
ATOM 1480 O O . PHE A 1 185 ? -14.634 -1.285 11.325 1.00 94.62 185 PHE A O 1
ATOM 1487 N N . ILE A 1 186 ? -13.283 -1.264 9.529 1.00 96.00 186 ILE A N 1
ATOM 1488 C CA . ILE A 1 186 ? -12.170 -0.555 10.160 1.00 96.00 186 ILE A CA 1
ATOM 1489 C C . ILE A 1 186 ? -11.895 0.723 9.369 1.00 96.00 186 ILE A C 1
ATOM 1491 O O . ILE A 1 186 ? -11.577 0.683 8.175 1.00 96.00 186 ILE A O 1
ATOM 1495 N N . LEU A 1 187 ? -11.999 1.862 10.042 1.00 95.88 187 LEU A N 1
ATOM 1496 C CA . LEU A 1 187 ? -11.502 3.138 9.556 1.00 95.88 187 LEU A CA 1
ATOM 1497 C C . LEU A 1 187 ? -10.024 3.243 9.929 1.00 95.88 187 LEU A C 1
ATOM 1499 O O . LEU A 1 187 ? -9.670 3.108 11.095 1.00 95.88 187 LEU A O 1
ATOM 1503 N N . VAL A 1 188 ? -9.167 3.494 8.948 1.00 96.69 188 VAL A N 1
ATOM 1504 C CA . VAL A 1 188 ? -7.781 3.901 9.192 1.00 96.69 188 VAL A CA 1
ATOM 1505 C C . VAL A 1 188 ? -7.688 5.382 8.877 1.00 96.69 188 VAL A C 1
ATOM 1507 O O . VAL A 1 188 ? -8.155 5.806 7.823 1.00 96.69 188 VAL A O 1
ATOM 1510 N N . ASP A 1 189 ? -7.089 6.151 9.768 1.00 95.81 189 ASP A N 1
ATOM 1511 C CA . ASP A 1 189 ? -6.963 7.602 9.678 1.00 95.81 189 ASP A CA 1
ATOM 1512 C C . ASP A 1 189 ? -5.496 7.994 9.888 1.00 95.81 189 ASP A C 1
ATOM 1514 O O . ASP A 1 189 ? -4.837 7.459 10.783 1.00 95.81 189 ASP A O 1
ATOM 1518 N N . GLU A 1 190 ? -4.965 8.867 9.027 1.00 96.56 190 GLU A N 1
ATOM 1519 C CA . GLU A 1 190 ? -3.532 9.194 8.987 1.00 96.56 190 GLU A CA 1
ATOM 1520 C C . GLU A 1 190 ? -3.264 10.711 8.967 1.00 96.56 190 GLU A C 1
ATOM 1522 O O . GLU A 1 190 ? -2.649 11.217 8.025 1.00 96.56 190 GLU A O 1
ATOM 1527 N N . PRO A 1 191 ? -3.697 11.454 9.998 1.00 95.12 191 PRO A N 1
ATOM 1528 C CA . PRO A 1 191 ? -3.531 12.896 10.071 1.00 95.12 191 PRO A CA 1
ATOM 1529 C C . PRO A 1 191 ? -2.073 13.279 10.312 1.00 95.12 191 PRO A C 1
ATOM 1531 O O . PRO A 1 191 ? -1.303 12.545 10.949 1.00 95.12 191 PRO A O 1
ATOM 1534 N N . TYR A 1 192 ? -1.695 14.463 9.831 1.00 91.88 192 TYR A N 1
ATOM 1535 C CA . TYR A 1 192 ? -0.404 15.071 10.152 1.00 91.88 192 TYR A CA 1
ATOM 1536 C C . TYR A 1 192 ? -0.209 15.226 11.668 1.00 91.88 192 TYR A C 1
ATOM 1538 O O . TYR A 1 192 ? -1.162 15.394 12.437 1.00 91.88 192 TYR A O 1
ATOM 1546 N N . LYS A 1 193 ? 1.051 15.158 12.114 1.00 80.69 193 LYS A N 1
ATOM 1547 C CA . LYS A 1 193 ? 1.415 15.305 13.533 1.00 80.69 193 LYS A CA 1
ATOM 1548 C C . LYS A 1 193 ? 0.787 16.547 14.167 1.00 80.69 193 LYS A C 1
ATOM 1550 O O . LYS A 1 193 ? 0.881 17.643 13.628 1.00 80.69 193 LYS A O 1
ATOM 1555 N N . GLY A 1 194 ? 0.223 16.357 15.359 1.00 76.31 194 GLY A N 1
ATOM 1556 C CA . GLY A 1 194 ? -0.353 17.431 16.169 1.00 76.31 194 GLY A CA 1
ATOM 1557 C C . GLY A 1 194 ? -1.730 17.916 15.712 1.00 76.31 194 GLY A C 1
ATOM 1558 O O . GLY A 1 194 ? -2.275 18.793 16.367 1.00 76.31 194 GLY A O 1
ATOM 1559 N N . ALA A 1 195 ? -2.296 17.367 14.630 1.00 83.50 195 ALA A N 1
ATOM 1560 C CA . ALA A 1 195 ? -3.616 17.776 14.154 1.00 83.50 195 ALA A CA 1
ATOM 1561 C C . ALA A 1 195 ? -4.786 17.233 15.004 1.00 83.50 195 ALA A C 1
ATOM 1563 O O . ALA A 1 195 ? -5.713 17.998 15.259 1.00 83.50 195 ALA A O 1
ATOM 1564 N N . PRO A 1 196 ? -4.801 15.963 15.461 1.00 84.25 196 PRO A N 1
ATOM 1565 C CA . PRO A 1 196 ? -5.907 15.470 16.279 1.00 84.25 196 PRO A CA 1
ATOM 1566 C C . PRO A 1 196 ? -5.873 15.993 17.713 1.00 84.25 196 PRO A C 1
ATOM 1568 O O . PRO A 1 196 ? -4.852 15.868 18.388 1.00 84.25 196 PRO A O 1
ATOM 1571 N N . ASP A 1 197 ? -7.017 16.464 18.205 1.00 89.00 197 ASP A N 1
ATOM 1572 C CA . ASP A 1 197 ? -7.275 16.593 19.638 1.00 89.00 197 ASP A CA 1
ATOM 1573 C C . ASP A 1 197 ? -7.697 15.220 20.201 1.00 89.00 197 ASP A C 1
ATOM 1575 O O . ASP A 1 197 ? -8.761 14.680 19.874 1.00 89.00 197 ASP A O 1
ATOM 1579 N N . ASP A 1 198 ? -6.835 14.627 21.032 1.00 87.81 198 ASP A N 1
ATOM 1580 C CA . ASP A 1 198 ? -7.067 13.310 21.633 1.00 87.81 198 ASP A CA 1
ATOM 1581 C C . ASP A 1 198 ? -8.291 13.306 22.574 1.00 87.81 198 ASP A C 1
ATOM 1583 O O . ASP A 1 198 ? -8.995 12.292 22.667 1.00 87.81 198 ASP A O 1
ATOM 1587 N N . LEU A 1 199 ? -8.595 14.430 23.239 1.00 91.94 199 LEU A N 1
ATOM 1588 C CA . LEU A 1 199 ? -9.775 14.552 24.098 1.00 91.94 199 LEU A CA 1
ATOM 1589 C C . LEU A 1 199 ? -11.050 14.561 23.252 1.00 91.94 199 LEU A C 1
ATOM 1591 O O . LEU A 1 199 ? -11.992 13.825 23.554 1.00 91.94 199 LEU A O 1
ATOM 1595 N N . GLU A 1 200 ? -11.060 15.338 22.167 1.00 94.31 200 GLU A N 1
ATOM 1596 C CA . GLU A 1 200 ? -12.189 15.407 21.235 1.00 94.31 200 GLU A CA 1
ATOM 1597 C C . GLU A 1 200 ? -12.481 14.032 20.616 1.00 94.31 200 GLU A C 1
ATOM 1599 O O . GLU A 1 200 ? -13.625 13.568 20.619 1.00 94.31 200 GLU A O 1
ATOM 1604 N N . ARG A 1 201 ? -11.441 13.320 20.155 1.00 94.06 201 ARG A N 1
ATOM 1605 C CA . ARG A 1 201 ? -11.585 11.961 19.607 1.00 94.06 201 ARG A CA 1
ATOM 1606 C C . ARG A 1 201 ? -12.089 10.961 20.640 1.00 94.06 201 ARG A C 1
ATOM 1608 O O . ARG A 1 201 ? -12.926 10.124 20.306 1.00 94.06 201 ARG A O 1
ATOM 1615 N N . THR A 1 202 ? -11.632 11.060 21.888 1.00 94.00 202 THR A N 1
ATOM 1616 C CA . THR A 1 202 ? -12.109 10.199 22.982 1.00 94.00 202 THR A CA 1
ATOM 1617 C C . THR A 1 202 ? -13.593 10.436 23.265 1.00 94.00 202 THR A C 1
ATOM 1619 O O . THR A 1 202 ? -14.370 9.485 23.366 1.00 94.00 202 THR A O 1
ATOM 1622 N N . GLN A 1 203 ? -14.024 11.698 23.331 1.00 95.25 203 GLN A N 1
ATOM 1623 C CA . GLN A 1 203 ? -15.434 12.048 23.526 1.00 95.25 203 GLN A CA 1
ATOM 1624 C C . GLN A 1 203 ? -16.309 11.595 22.351 1.00 95.25 203 GLN A C 1
ATOM 1626 O O . GLN A 1 203 ? -17.407 11.073 22.563 1.00 95.25 203 GLN A O 1
ATOM 1631 N N . TRP A 1 204 ? -15.819 11.757 21.119 1.00 95.31 204 TRP A N 1
ATOM 1632 C CA . TRP A 1 204 ? -16.487 11.271 19.913 1.00 95.31 204 TRP A CA 1
ATOM 1633 C C . TRP A 1 204 ? -16.653 9.744 19.943 1.00 95.31 204 TRP A C 1
ATOM 1635 O O . TRP A 1 204 ? -17.757 9.241 19.738 1.00 95.31 204 TRP A O 1
ATOM 1645 N N . ALA A 1 205 ? -15.597 9.004 20.290 1.00 95.06 205 ALA A N 1
ATOM 1646 C CA . ALA A 1 205 ? -15.621 7.546 20.392 1.00 95.06 205 ALA A CA 1
ATOM 1647 C C . ALA A 1 205 ? -16.672 7.053 21.398 1.00 95.06 205 ALA A C 1
ATOM 1649 O O . ALA A 1 205 ? -17.487 6.191 21.065 1.00 95.06 205 ALA A O 1
ATOM 1650 N N . ILE A 1 206 ? -16.727 7.658 22.591 1.00 94.88 206 ILE A N 1
ATOM 1651 C CA . ILE A 1 206 ? -17.735 7.336 23.614 1.00 94.88 206 ILE A CA 1
ATOM 1652 C C . ILE A 1 206 ? -19.150 7.591 23.082 1.00 94.88 206 ILE A C 1
ATOM 1654 O O . ILE A 1 206 ? -20.014 6.719 23.187 1.00 94.88 206 ILE A O 1
ATOM 1658 N N . ARG A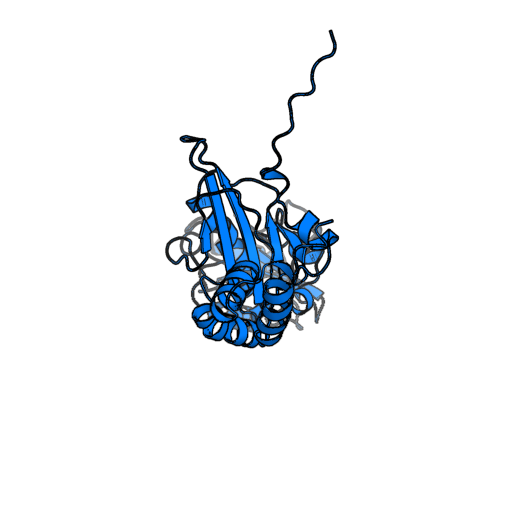 1 207 ? -19.385 8.767 22.483 1.00 94.62 207 ARG A N 1
ATOM 1659 C CA . ARG A 1 207 ? -20.702 9.169 21.961 1.00 94.62 207 ARG A CA 1
ATOM 1660 C C . ARG A 1 207 ? -21.222 8.199 20.907 1.00 94.62 207 ARG A C 1
ATOM 1662 O O . ARG A 1 207 ? -22.395 7.839 20.939 1.00 94.62 207 ARG A O 1
ATOM 1669 N N . HIS A 1 208 ? -20.351 7.781 19.996 1.00 93.81 208 HIS A N 1
ATOM 1670 C CA . HIS A 1 208 ? -20.729 6.944 18.864 1.00 93.81 208 HIS A CA 1
ATOM 1671 C C . HIS A 1 208 ? -20.561 5.445 19.125 1.00 93.81 208 HIS A C 1
ATOM 1673 O O . HIS A 1 208 ? -20.884 4.651 18.250 1.00 93.81 208 HIS A O 1
ATOM 1679 N N . LYS A 1 209 ? -20.109 5.042 20.323 1.00 94.38 209 LYS A N 1
ATOM 1680 C CA . LYS A 1 209 ? -19.784 3.647 20.680 1.00 94.38 209 LYS A CA 1
ATOM 1681 C C . LYS A 1 209 ? -18.728 3.045 19.752 1.00 94.38 209 LYS A C 1
ATOM 1683 O O . LYS A 1 209 ? -18.842 1.902 19.319 1.00 94.38 209 LYS A O 1
ATOM 1688 N N . TRP A 1 210 ? -17.711 3.830 19.429 1.00 94.88 210 TRP A N 1
ATOM 1689 C CA . TRP A 1 210 ? -16.542 3.388 18.678 1.00 94.88 210 TRP A CA 1
ATOM 1690 C C . TRP A 1 210 ? -15.337 3.261 19.610 1.00 94.88 210 TRP A C 1
ATOM 1692 O O . TRP A 1 210 ? -15.284 3.874 20.674 1.00 94.88 210 TRP A O 1
ATOM 1702 N N . SER A 1 211 ? -14.359 2.474 19.187 1.00 95.00 211 SER A N 1
ATOM 1703 C CA . SER A 1 211 ? -13.029 2.410 19.779 1.00 95.00 211 SER A CA 1
ATOM 1704 C C . SER A 1 211 ? -12.034 2.994 18.797 1.00 95.00 211 SER A C 1
ATOM 1706 O O . SER A 1 211 ? -12.122 2.733 17.596 1.00 95.00 211 SER A O 1
ATOM 1708 N N . ILE A 1 212 ? -11.085 3.774 19.307 1.00 95.69 212 ILE A N 1
ATOM 1709 C CA . ILE A 1 212 ? -9.991 4.353 18.528 1.00 95.69 212 ILE A CA 1
ATOM 1710 C C . ILE A 1 212 ? -8.681 3.917 19.173 1.00 95.69 212 ILE A C 1
ATOM 1712 O O . ILE A 1 212 ? -8.530 3.995 20.389 1.00 95.69 212 ILE A O 1
ATOM 1716 N N . SER A 1 213 ? -7.721 3.494 18.360 1.00 95.94 213 SER A N 1
ATOM 1717 C CA . SER A 1 213 ? -6.386 3.121 18.813 1.00 95.94 213 SER A CA 1
ATOM 1718 C C . SER A 1 213 ? -5.328 3.766 17.925 1.00 95.94 213 SER A C 1
ATOM 1720 O O . SER A 1 213 ? -5.411 3.713 16.696 1.00 95.94 213 SER A O 1
ATOM 1722 N N . LYS A 1 214 ? -4.324 4.390 18.544 1.00 95.69 214 LYS A N 1
ATOM 1723 C CA . LYS A 1 214 ? -3.139 4.899 17.850 1.00 95.69 214 LYS A CA 1
ATOM 1724 C C . LYS A 1 214 ? -2.091 3.795 17.780 1.00 95.69 214 LYS A C 1
ATOM 1726 O O . LYS A 1 214 ? -1.765 3.178 18.791 1.00 95.69 214 LYS A O 1
ATOM 1731 N N . THR A 1 215 ? -1.536 3.574 16.598 1.00 97.31 215 THR A N 1
ATOM 1732 C CA . THR A 1 215 ? -0.477 2.581 16.386 1.00 97.31 215 THR A CA 1
ATOM 1733 C C . THR A 1 215 ? 0.909 3.228 16.485 1.00 97.31 215 THR A C 1
ATOM 1735 O O . THR A 1 215 ? 1.061 4.438 16.303 1.00 97.31 215 THR A O 1
ATOM 1738 N N . SER A 1 216 ? 1.933 2.428 16.784 1.00 97.25 216 SER A N 1
ATOM 1739 C CA . SER A 1 216 ? 3.342 2.840 16.740 1.00 97.25 216 SER A CA 1
ATOM 1740 C C . SER A 1 216 ? 3.973 2.651 15.359 1.00 97.25 216 SER A C 1
ATOM 1742 O O . SER A 1 216 ? 5.055 3.181 15.101 1.00 97.25 216 SER A O 1
ATOM 1744 N N . TRP A 1 217 ? 3.320 1.903 14.463 1.00 98.19 217 TRP A N 1
ATOM 1745 C CA . TRP A 1 217 ? 3.790 1.752 13.092 1.00 98.19 217 TRP A CA 1
ATOM 1746 C C . TRP A 1 217 ? 3.592 3.054 12.316 1.00 98.19 217 TRP A C 1
ATOM 1748 O O . TRP A 1 217 ? 2.567 3.721 12.425 1.00 98.19 217 TRP A O 1
ATOM 1758 N N . ALA A 1 218 ? 4.591 3.424 11.520 1.00 96.75 218 ALA A N 1
ATOM 1759 C CA . ALA A 1 218 ? 4.694 4.780 10.994 1.00 96.75 218 ALA A CA 1
ATOM 1760 C C . ALA A 1 218 ? 3.658 5.132 9.909 1.00 96.75 218 ALA A C 1
ATOM 1762 O O . ALA A 1 218 ? 3.550 6.303 9.572 1.00 96.75 218 ALA A O 1
ATOM 1763 N N . GLY A 1 219 ? 2.892 4.166 9.393 1.00 96.56 219 GLY A N 1
ATOM 1764 C CA . GLY A 1 219 ? 1.746 4.415 8.517 1.00 96.56 219 GLY A CA 1
ATOM 1765 C C . GLY A 1 219 ? 1.955 4.061 7.043 1.00 96.56 219 GLY A C 1
ATOM 1766 O O . GLY A 1 219 ? 3.037 3.666 6.605 1.00 96.56 219 GLY A O 1
ATOM 1767 N N . MET A 1 220 ? 0.883 4.193 6.263 1.00 97.50 220 MET A N 1
ATOM 1768 C CA . MET A 1 220 ? 0.834 3.970 4.818 1.00 97.50 220 MET A CA 1
ATOM 1769 C C . MET A 1 220 ? 0.957 5.269 4.020 1.00 97.50 220 MET A C 1
ATOM 1771 O O . MET A 1 220 ? 1.594 5.255 2.964 1.00 97.50 220 MET A O 1
ATOM 1775 N N . TYR A 1 221 ? 0.355 6.374 4.466 1.00 96.31 221 TYR A N 1
ATOM 1776 C CA . TYR A 1 221 ? 0.277 7.607 3.680 1.00 96.31 221 TYR A CA 1
ATOM 1777 C C . TYR A 1 221 ? 1.617 8.345 3.609 1.00 96.31 221 TYR A C 1
ATOM 1779 O O . TYR A 1 221 ? 2.253 8.349 2.553 1.00 96.31 221 TYR A O 1
ATOM 1787 N N . ASN A 1 222 ? 2.066 8.917 4.725 1.00 95.19 222 ASN A N 1
ATOM 1788 C CA . ASN A 1 222 ? 3.305 9.683 4.811 1.00 95.19 222 ASN A CA 1
ATOM 1789 C C . ASN A 1 222 ? 4.056 9.298 6.093 1.00 95.19 222 ASN A C 1
ATOM 1791 O O . ASN A 1 222 ? 3.874 9.937 7.137 1.00 95.19 222 ASN A O 1
ATOM 1795 N N . PRO A 1 223 ? 4.828 8.195 6.054 1.00 96.50 223 PRO A N 1
ATOM 1796 C CA . PRO A 1 223 ? 5.324 7.605 7.277 1.00 96.50 223 PRO A CA 1
ATOM 1797 C C . PRO A 1 223 ? 6.245 8.539 8.044 1.00 96.50 223 PRO A C 1
ATOM 1799 O O . PRO A 1 223 ? 7.067 9.228 7.447 1.00 96.50 223 PRO A O 1
ATOM 1802 N N . TYR A 1 224 ? 6.121 8.511 9.368 1.00 95.19 224 TYR A N 1
ATOM 1803 C CA . TYR A 1 224 ? 6.837 9.381 10.302 1.00 95.19 224 TYR A CA 1
ATOM 1804 C C . TYR A 1 224 ? 6.430 10.852 10.266 1.00 95.19 224 TYR A C 1
ATOM 1806 O O . TYR A 1 224 ? 6.899 11.568 11.136 1.00 95.19 224 TYR A O 1
ATOM 1814 N N . GLU A 1 225 ? 5.557 11.300 9.362 1.00 94.81 225 GLU A N 1
ATOM 1815 C CA . GLU A 1 225 ? 4.983 12.659 9.356 1.00 94.81 225 GLU A CA 1
ATOM 1816 C C . GLU A 1 225 ? 3.490 12.676 9.704 1.00 94.81 225 GLU A C 1
ATOM 1818 O O . GLU A 1 225 ? 2.968 13.678 10.197 1.00 94.81 225 GLU A O 1
ATOM 1823 N N . CYS A 1 226 ? 2.824 11.539 9.517 1.00 94.94 226 CYS A N 1
ATOM 1824 C CA . CYS A 1 226 ? 1.466 11.277 9.971 1.00 94.94 226 CYS A CA 1
ATOM 1825 C C . CYS A 1 226 ? 1.468 10.214 11.077 1.00 94.94 226 CYS A C 1
ATOM 1827 O O . CYS A 1 226 ? 2.380 9.387 11.161 1.00 94.94 226 CYS A O 1
ATOM 1829 N N . GLY A 1 227 ? 0.450 10.235 11.937 1.00 94.12 227 GLY A N 1
ATOM 1830 C CA . GLY A 1 227 ? 0.191 9.143 12.880 1.00 94.12 227 GLY A CA 1
ATOM 1831 C C . GLY A 1 227 ? -0.865 8.200 12.319 1.00 94.12 227 GLY A C 1
ATOM 1832 O O . GLY A 1 227 ? -1.864 8.688 11.813 1.00 94.12 227 GLY A O 1
ATOM 1833 N N . LEU A 1 228 ? -0.687 6.879 12.427 1.00 96.62 228 LEU A N 1
ATOM 1834 C CA . LEU A 1 228 ? -1.716 5.923 12.006 1.00 96.62 228 LEU A CA 1
ATOM 1835 C C . LEU A 1 228 ? -2.637 5.573 13.176 1.00 96.62 228 LEU A C 1
ATOM 1837 O O . LEU A 1 228 ? -2.212 4.962 14.162 1.00 96.62 228 LEU A O 1
ATOM 1841 N N . TYR A 1 229 ? -3.907 5.932 13.022 1.00 96.94 229 TYR A N 1
ATOM 1842 C CA . TYR A 1 229 ? -4.998 5.589 13.922 1.00 96.94 229 TYR A CA 1
ATOM 1843 C C . TYR A 1 229 ? -5.908 4.563 13.251 1.00 96.94 229 TYR A C 1
ATOM 1845 O O . TYR A 1 229 ? -6.160 4.625 12.047 1.00 96.94 229 TYR A O 1
ATOM 1853 N N . ILE A 1 230 ? -6.424 3.633 14.042 1.00 96.94 230 ILE A N 1
ATOM 1854 C CA . ILE A 1 230 ? -7.481 2.714 13.633 1.00 96.94 230 ILE A CA 1
ATOM 1855 C C . ILE A 1 230 ? -8.712 2.956 14.495 1.00 96.94 230 ILE A C 1
ATOM 1857 O O . ILE A 1 230 ? -8.598 3.178 15.699 1.00 96.94 230 ILE A O 1
ATOM 1861 N N . ALA A 1 231 ? -9.886 2.931 13.880 1.00 95.56 231 ALA A N 1
ATOM 1862 C CA . ALA A 1 231 ? -11.151 3.144 14.555 1.00 95.56 231 ALA A CA 1
ATOM 1863 C C . ALA A 1 231 ? -12.211 2.173 14.038 1.00 95.56 231 ALA A C 1
ATOM 1865 O O . ALA A 1 231 ? -12.261 1.854 12.848 1.00 95.56 231 ALA A O 1
ATOM 1866 N N . THR A 1 232 ? -13.061 1.690 14.933 1.00 94.94 232 THR A N 1
ATOM 1867 C CA . THR A 1 232 ? -14.140 0.763 14.591 1.00 94.94 232 THR A CA 1
ATOM 1868 C C . THR A 1 232 ? -15.272 0.852 15.603 1.00 94.94 232 THR A C 1
ATOM 1870 O O . THR A 1 232 ? -15.056 1.281 16.734 1.00 94.94 232 THR A O 1
ATOM 1873 N N . GLU A 1 233 ? -16.472 0.442 15.206 1.00 93.06 233 GLU A N 1
ATOM 1874 C CA . GLU A 1 233 ? -17.599 0.279 16.122 1.00 93.06 233 GLU A CA 1
ATOM 1875 C C . GLU A 1 233 ? -17.288 -0.784 17.185 1.00 93.06 233 GLU A C 1
ATOM 1877 O O . GLU A 1 233 ? -16.718 -1.836 16.884 1.00 93.06 233 GLU A O 1
ATOM 1882 N N . ASN A 1 234 ? -17.689 -0.520 18.428 1.00 91.75 234 ASN A N 1
ATOM 1883 C CA . ASN A 1 234 ? -17.526 -1.451 19.533 1.00 91.75 234 ASN A CA 1
ATOM 1884 C C . ASN A 1 234 ? -18.337 -2.718 19.270 1.00 91.75 234 ASN A C 1
ATOM 1886 O O . ASN A 1 234 ? -19.566 -2.703 19.259 1.00 91.75 234 ASN A O 1
ATOM 1890 N N . SER A 1 235 ? -17.629 -3.829 19.107 1.00 89.38 235 SER A N 1
ATOM 1891 C CA . SER A 1 235 ? -18.213 -5.146 18.902 1.00 89.38 235 SER A CA 1
ATOM 1892 C C . SER A 1 235 ? -17.587 -6.120 19.894 1.00 89.38 235 SER A C 1
ATOM 1894 O O . SER A 1 235 ? -16.360 -6.205 19.950 1.00 89.38 235 SER A O 1
ATOM 1896 N N . PRO A 1 236 ? -18.383 -6.900 20.649 1.00 87.12 236 PRO A N 1
ATOM 1897 C CA . PRO A 1 236 ? -17.843 -7.909 21.564 1.00 87.12 236 PRO A CA 1
ATOM 1898 C C . PRO A 1 236 ? -17.065 -9.009 20.824 1.00 87.12 236 PRO A C 1
ATOM 1900 O O . PRO A 1 236 ? -16.288 -9.735 21.434 1.00 87.12 236 PRO A O 1
ATOM 1903 N N . ASN A 1 237 ? -17.262 -9.122 19.507 1.00 89.81 237 ASN A N 1
ATOM 1904 C CA . ASN A 1 237 ? -16.628 -10.122 18.658 1.00 89.81 237 ASN A CA 1
ATOM 1905 C C . ASN A 1 237 ? -15.376 -9.593 17.940 1.00 89.81 237 ASN A C 1
ATOM 1907 O O . ASN A 1 237 ? -14.844 -10.294 17.078 1.00 89.81 237 ASN A O 1
ATOM 1911 N N . TYR A 1 238 ? -14.919 -8.371 18.243 1.00 94.44 238 TYR A N 1
ATOM 1912 C CA . TYR A 1 238 ? -13.720 -7.812 17.630 1.00 94.44 238 TYR A CA 1
ATOM 1913 C C . TYR A 1 238 ? -12.725 -7.266 18.645 1.00 94.44 238 TYR A C 1
ATOM 1915 O O . TYR A 1 238 ? -13.035 -6.386 19.441 1.00 94.44 238 TYR A O 1
ATOM 1923 N N . ASP A 1 239 ? -11.496 -7.764 18.557 1.00 95.44 239 ASP A N 1
ATOM 1924 C CA . ASP A 1 239 ? -10.382 -7.342 19.395 1.00 95.44 239 ASP A CA 1
ATOM 1925 C C . ASP A 1 239 ? -9.534 -6.298 18.649 1.00 95.44 239 ASP A C 1
ATOM 1927 O O . ASP A 1 239 ? -8.647 -6.628 17.849 1.00 95.44 239 ASP A O 1
ATOM 1931 N N . LEU A 1 240 ? -9.833 -5.017 18.896 1.00 96.25 240 LEU A N 1
ATOM 1932 C CA . LEU A 1 240 ? -9.083 -3.903 18.312 1.00 96.25 240 LEU A CA 1
ATOM 1933 C C . LEU A 1 240 ? -7.629 -3.875 18.809 1.00 96.25 240 LEU A C 1
ATOM 1935 O O . LEU A 1 240 ? -6.729 -3.551 18.035 1.00 96.25 240 LEU A O 1
ATOM 1939 N N . ASP A 1 241 ? -7.378 -4.269 20.058 1.00 96.62 241 ASP A N 1
ATOM 1940 C CA . ASP A 1 241 ? -6.036 -4.277 20.641 1.00 96.62 241 ASP A CA 1
ATOM 1941 C C . ASP A 1 241 ? -5.149 -5.335 19.982 1.00 96.62 241 ASP A C 1
ATOM 1943 O O . ASP A 1 241 ? -3.966 -5.089 19.724 1.00 96.62 241 ASP A O 1
ATOM 1947 N N . ALA A 1 242 ? -5.700 -6.506 19.653 1.00 97.06 242 ALA A N 1
ATOM 1948 C CA . ALA A 1 242 ? -4.995 -7.515 18.871 1.00 97.06 242 ALA A CA 1
ATOM 1949 C C . ALA A 1 242 ? -4.644 -7.010 17.464 1.00 97.06 242 ALA A C 1
ATOM 1951 O O . ALA A 1 242 ? -3.531 -7.264 16.990 1.00 97.06 242 ALA A O 1
ATOM 1952 N N . LEU A 1 243 ? -5.543 -6.272 16.798 1.00 98.06 243 LEU A N 1
ATOM 1953 C CA . LEU A 1 243 ? -5.236 -5.638 15.512 1.00 98.06 243 LEU A CA 1
ATOM 1954 C C . LEU A 1 243 ? -4.125 -4.585 15.663 1.00 98.06 243 LEU A C 1
ATOM 1956 O O . LEU A 1 243 ? -3.151 -4.625 14.907 1.00 98.06 243 LEU A O 1
ATOM 1960 N N . THR A 1 244 ? -4.211 -3.702 16.660 1.00 98.38 244 THR A N 1
ATOM 1961 C CA . THR A 1 244 ? -3.165 -2.710 16.957 1.00 98.38 244 THR A CA 1
ATOM 1962 C C . THR A 1 244 ? -1.816 -3.381 17.204 1.00 98.38 244 THR A C 1
ATOM 1964 O O . THR A 1 244 ? -0.810 -2.964 16.632 1.00 98.38 244 THR A O 1
ATOM 1967 N N . LYS A 1 245 ? -1.772 -4.468 17.985 1.00 98.31 245 LYS A N 1
ATOM 1968 C CA . LYS A 1 245 ? -0.542 -5.242 18.227 1.00 98.31 245 LYS A CA 1
ATOM 1969 C C . LYS A 1 245 ? 0.040 -5.821 16.937 1.00 98.31 245 LYS A C 1
ATOM 1971 O O . LYS A 1 245 ? 1.251 -5.746 16.742 1.00 98.31 245 LYS A O 1
ATOM 1976 N N . LYS A 1 246 ? -0.792 -6.365 16.036 1.00 98.00 246 LYS A N 1
ATOM 1977 C CA . LYS A 1 246 ? -0.330 -6.843 14.718 1.00 98.00 246 LYS A CA 1
ATOM 1978 C C . LYS A 1 246 ? 0.311 -5.717 13.911 1.00 98.00 246 LYS A C 1
ATOM 1980 O O . LYS A 1 246 ? 1.384 -5.926 13.354 1.00 98.00 246 LYS A O 1
ATOM 1985 N N . ILE A 1 247 ? -0.320 -4.541 13.881 1.00 98.56 247 ILE A N 1
ATOM 1986 C CA . ILE A 1 247 ? 0.193 -3.375 13.151 1.00 98.56 247 ILE A CA 1
ATOM 1987 C C . ILE A 1 247 ? 1.513 -2.895 13.764 1.00 98.56 247 ILE A C 1
ATOM 1989 O O . ILE A 1 247 ? 2.487 -2.706 13.047 1.00 98.56 247 ILE A O 1
ATOM 1993 N N . ASN A 1 248 ? 1.589 -2.779 15.089 1.00 98.50 248 ASN A N 1
ATOM 1994 C CA . ASN A 1 248 ? 2.791 -2.327 15.796 1.00 98.50 248 ASN A CA 1
ATOM 1995 C C . ASN A 1 248 ? 4.001 -3.256 15.599 1.00 98.50 248 ASN A C 1
ATOM 1997 O O . ASN A 1 248 ? 5.138 -2.798 15.677 1.00 98.50 248 ASN A O 1
ATOM 2001 N N . ASN A 1 249 ? 3.764 -4.541 15.324 1.00 98.00 249 ASN A N 1
ATOM 2002 C CA . ASN A 1 249 ? 4.808 -5.529 15.042 1.00 98.00 249 ASN A CA 1
ATOM 2003 C C . ASN A 1 249 ? 5.248 -5.558 13.567 1.00 98.00 249 ASN A C 1
ATOM 2005 O O . ASN A 1 249 ? 6.116 -6.356 13.204 1.00 98.00 249 ASN A O 1
ATOM 2009 N N . MET A 1 250 ? 4.656 -4.734 12.697 1.00 97.94 250 MET A N 1
ATOM 2010 C CA . MET A 1 250 ? 5.066 -4.648 11.297 1.00 97.94 250 MET A CA 1
ATOM 2011 C C . MET A 1 250 ? 6.482 -4.061 11.170 1.00 97.94 250 MET A C 1
ATOM 2013 O O . MET A 1 250 ? 6.860 -3.167 11.933 1.00 97.94 250 MET A O 1
ATOM 2017 N N . PRO A 1 251 ? 7.272 -4.507 10.175 1.00 96.44 251 PRO A N 1
ATOM 2018 C CA . PRO A 1 251 ? 8.589 -3.937 9.919 1.00 96.44 251 PRO A CA 1
ATOM 2019 C C . PRO A 1 251 ? 8.488 -2.456 9.518 1.00 96.44 251 PRO A C 1
ATOM 2021 O O . PRO A 1 251 ? 7.430 -2.010 9.054 1.00 96.44 251 PRO A O 1
ATOM 2024 N N . PRO A 1 252 ? 9.589 -1.688 9.634 1.00 97.12 252 PRO A N 1
ATOM 2025 C CA . PRO A 1 252 ? 9.620 -0.302 9.187 1.00 97.12 252 PRO A CA 1
ATOM 2026 C C . PRO A 1 252 ? 9.127 -0.156 7.737 1.00 97.12 252 PRO A C 1
ATOM 2028 O O . PRO A 1 252 ? 9.524 -0.948 6.877 1.00 97.12 252 PRO A O 1
ATOM 2031 N N . PRO A 1 253 ? 8.270 0.838 7.446 1.00 97.12 253 PRO A N 1
ATOM 2032 C CA . PRO A 1 253 ? 7.718 1.016 6.111 1.00 97.12 253 PRO A CA 1
ATOM 2033 C C . PRO A 1 253 ? 8.792 1.357 5.073 1.00 97.12 253 PRO A C 1
ATOM 2035 O O . PRO A 1 253 ? 9.742 2.094 5.353 1.00 97.12 253 PRO A O 1
ATOM 2038 N N . LEU A 1 254 ? 8.599 0.891 3.835 1.00 96.62 254 LEU A N 1
ATOM 2039 C CA . LEU A 1 254 ? 9.452 1.279 2.717 1.00 96.62 254 LEU A CA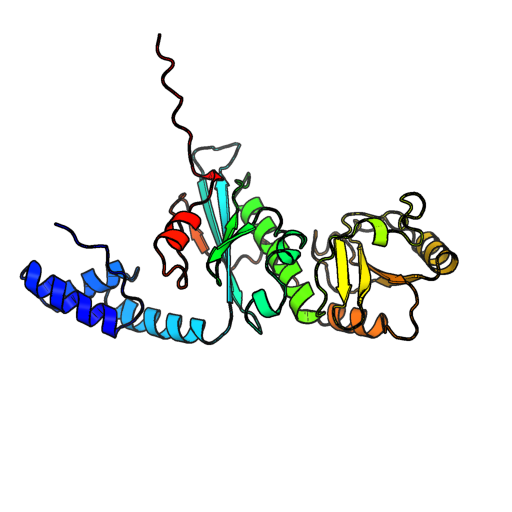 1
ATOM 2040 C C . LEU A 1 254 ? 9.272 2.772 2.398 1.00 96.62 254 LEU A C 1
ATOM 2042 O O . LEU A 1 254 ? 8.151 3.272 2.261 1.00 96.62 254 LEU A O 1
ATOM 2046 N N . LEU A 1 255 ? 10.394 3.472 2.237 1.00 97.19 255 LEU A N 1
ATOM 2047 C CA . LEU A 1 255 ? 10.471 4.889 1.882 1.00 97.19 255 LEU A CA 1
ATOM 2048 C C . LEU A 1 255 ? 11.254 5.064 0.584 1.00 97.19 255 LEU A C 1
ATOM 2050 O O . LEU A 1 255 ? 12.102 4.234 0.263 1.00 97.19 255 LEU A O 1
ATOM 2054 N N . GLU A 1 256 ? 11.026 6.177 -0.114 1.00 96.31 256 GLU A N 1
ATOM 2055 C CA . GLU A 1 256 ? 11.747 6.494 -1.353 1.00 96.31 256 GLU A CA 1
ATOM 2056 C C . GLU A 1 256 ? 13.266 6.522 -1.144 1.00 96.31 256 GLU A C 1
ATOM 2058 O O . GLU A 1 256 ? 13.997 5.899 -1.905 1.00 96.31 256 GLU A O 1
ATOM 2063 N N . LYS A 1 257 ? 13.738 7.118 -0.046 1.00 95.12 257 LYS A N 1
ATOM 2064 C CA . LYS A 1 257 ? 15.167 7.145 0.305 1.00 95.12 257 LYS A CA 1
ATOM 2065 C C . LYS A 1 257 ? 15.800 5.755 0.491 1.00 95.12 257 LYS A C 1
ATOM 2067 O O . LYS A 1 257 ? 17.016 5.626 0.439 1.00 95.12 257 LYS A O 1
ATOM 2072 N N . ASN A 1 258 ? 14.976 4.726 0.709 1.00 93.94 258 ASN A N 1
ATOM 2073 C CA . ASN A 1 258 ? 15.379 3.329 0.880 1.00 93.94 258 ASN A CA 1
ATOM 2074 C C . ASN A 1 258 ? 15.110 2.506 -0.395 1.00 93.94 258 ASN A C 1
ATOM 2076 O O . ASN A 1 258 ? 14.879 1.300 -0.314 1.00 93.94 258 ASN A O 1
ATOM 2080 N N . TRP A 1 259 ? 15.047 3.151 -1.561 1.00 92.06 259 TRP A N 1
ATOM 2081 C CA . TRP A 1 259 ? 14.674 2.517 -2.820 1.00 92.06 259 TRP A CA 1
ATOM 2082 C C . TRP A 1 259 ? 15.580 1.333 -3.187 1.00 92.06 259 TRP A C 1
ATOM 2084 O O . TRP A 1 259 ? 16.796 1.468 -3.300 1.00 92.06 259 TRP A O 1
ATOM 2094 N N . THR A 1 260 ? 14.961 0.178 -3.435 1.00 89.44 260 THR A N 1
ATOM 2095 C CA . THR A 1 260 ? 15.629 -1.069 -3.854 1.00 89.44 260 THR A CA 1
ATOM 2096 C C . THR A 1 260 ? 15.133 -1.594 -5.203 1.00 89.44 260 THR A C 1
ATOM 2098 O O . THR A 1 260 ? 15.526 -2.679 -5.630 1.00 89.44 260 THR A O 1
ATOM 2101 N N . GLY A 1 261 ? 14.242 -0.854 -5.869 1.00 88.56 261 GLY A N 1
ATOM 2102 C CA . GLY A 1 261 ? 13.692 -1.239 -7.164 1.00 88.56 261 GLY A CA 1
ATOM 2103 C C . GLY A 1 261 ? 14.623 -0.928 -8.339 1.00 88.56 261 GLY A C 1
ATOM 2104 O O . GLY A 1 261 ? 15.672 -0.301 -8.206 1.00 88.56 261 GLY A O 1
ATOM 2105 N N . GLU A 1 262 ? 14.209 -1.358 -9.525 1.00 93.19 262 GLU A N 1
ATOM 2106 C CA . GLU A 1 262 ? 14.901 -1.085 -10.782 1.00 93.19 262 GLU A CA 1
ATOM 2107 C C . GLU A 1 262 ? 14.528 0.309 -11.299 1.00 93.19 262 GLU A C 1
ATOM 2109 O O . GLU A 1 262 ? 13.343 0.617 -11.447 1.00 93.19 262 GLU A O 1
ATOM 2114 N N . SER A 1 263 ? 15.539 1.119 -11.618 1.00 91.81 263 SER A N 1
ATOM 2115 C CA . SER A 1 263 ? 15.388 2.417 -12.284 1.00 91.81 263 SER A CA 1
ATOM 2116 C C . SER A 1 263 ? 15.953 2.342 -13.703 1.00 91.81 263 SER A C 1
ATOM 2118 O O . SER A 1 263 ? 17.103 1.945 -13.893 1.00 91.81 263 SER A O 1
ATOM 2120 N N . VAL A 1 264 ? 15.171 2.759 -14.698 1.00 91.50 264 VAL A N 1
ATOM 2121 C CA . VAL A 1 264 ? 15.587 2.821 -16.108 1.00 91.50 264 VAL A CA 1
ATOM 2122 C C . VAL A 1 264 ? 15.303 4.212 -16.665 1.00 91.50 264 VAL A C 1
ATOM 2124 O O . VAL A 1 264 ? 14.199 4.72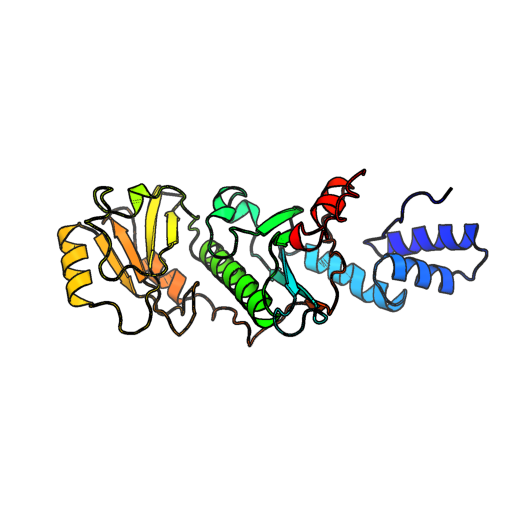2 -16.510 1.00 91.50 264 VAL A O 1
ATOM 2127 N N . LEU A 1 265 ? 16.281 4.821 -17.341 1.00 92.94 265 LEU A N 1
ATOM 2128 C CA . LEU A 1 265 ? 16.191 6.168 -17.931 1.00 92.94 265 LEU A CA 1
ATOM 2129 C C . LEU A 1 265 ? 15.587 6.150 -19.345 1.00 92.94 265 LEU A C 1
ATOM 2131 O O . LEU A 1 265 ? 16.105 6.752 -20.282 1.00 92.94 265 LEU A O 1
ATOM 2135 N N . SER A 1 266 ? 14.516 5.385 -19.516 1.00 88.81 266 SER A N 1
ATOM 2136 C CA . SER A 1 266 ? 13.767 5.287 -20.763 1.00 88.81 266 SER A CA 1
ATOM 2137 C C . SER A 1 266 ? 12.327 4.873 -20.471 1.00 88.81 266 SER A C 1
ATOM 2139 O O . SER A 1 266 ? 11.977 4.446 -19.367 1.00 88.81 266 SER A O 1
ATOM 2141 N N . TRP A 1 267 ? 11.477 4.969 -21.489 1.00 91.12 267 TRP A N 1
ATOM 2142 C CA . TRP A 1 267 ? 10.127 4.406 -21.464 1.00 91.12 267 TRP A CA 1
ATOM 2143 C C . TRP A 1 267 ? 10.065 2.992 -22.040 1.00 91.12 267 TRP A C 1
ATOM 2145 O O . TRP A 1 267 ? 9.015 2.564 -22.526 1.00 91.12 267 TRP A O 1
ATOM 2155 N N . ASP A 1 268 ? 11.175 2.254 -21.979 1.00 85.31 268 ASP A N 1
ATOM 2156 C CA . ASP A 1 268 ? 11.189 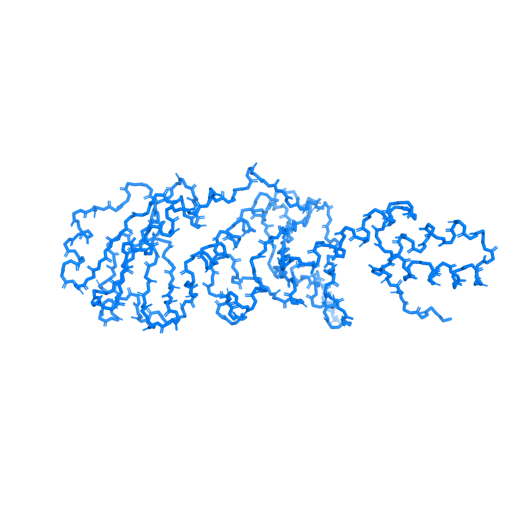0.867 -22.420 1.00 85.31 268 ASP A CA 1
ATOM 2157 C C . ASP A 1 268 ? 10.157 0.056 -21.647 1.00 85.31 268 ASP A C 1
ATOM 2159 O O . ASP A 1 268 ? 10.097 0.066 -20.410 1.00 85.31 268 ASP A O 1
ATOM 2163 N N . MET A 1 269 ? 9.329 -0.652 -22.413 1.00 87.00 269 MET A N 1
ATOM 2164 C CA . MET A 1 269 ? 8.264 -1.468 -21.866 1.00 87.00 269 MET A CA 1
ATOM 2165 C C . MET A 1 269 ? 8.855 -2.606 -21.039 1.00 87.00 269 MET A C 1
ATOM 2167 O O . MET A 1 269 ? 9.578 -3.464 -21.551 1.00 87.00 269 MET A O 1
ATOM 2171 N N . PHE A 1 270 ? 8.468 -2.658 -19.771 1.00 86.12 270 PHE A N 1
ATOM 2172 C CA . PHE A 1 270 ? 8.754 -3.803 -18.922 1.00 86.12 270 PHE A CA 1
ATOM 2173 C C . PHE A 1 270 ? 7.735 -4.917 -19.139 1.00 86.12 270 PHE A C 1
ATOM 2175 O O . PHE A 1 270 ? 6.532 -4.675 -19.090 1.00 86.12 270 PHE A O 1
ATOM 2182 N N . VAL A 1 271 ? 8.221 -6.140 -19.344 1.00 84.69 271 VAL A N 1
ATOM 2183 C CA . VAL A 1 271 ? 7.395 -7.345 -19.492 1.00 84.69 271 VAL A CA 1
ATOM 2184 C C . VAL A 1 271 ? 7.788 -8.319 -18.392 1.00 84.69 271 VAL A C 1
ATOM 2186 O O . VAL A 1 271 ? 8.944 -8.750 -18.333 1.00 84.69 271 VAL A O 1
ATOM 2189 N N . SER A 1 272 ? 6.838 -8.645 -17.518 1.00 83.75 272 SER A N 1
ATOM 2190 C CA . SER A 1 272 ? 7.081 -9.520 -16.376 1.00 83.75 272 SER A CA 1
ATOM 2191 C C . SER A 1 272 ? 7.306 -10.984 -16.783 1.00 83.75 272 SER A C 1
ATOM 2193 O O . SER A 1 272 ? 6.924 -11.391 -17.885 1.00 83.75 272 SER A O 1
ATOM 2195 N N . PRO A 1 273 ? 7.925 -11.804 -15.910 1.00 82.12 273 PRO A N 1
ATOM 2196 C CA . PRO A 1 273 ? 8.062 -13.240 -16.141 1.00 82.12 273 PRO A CA 1
ATOM 2197 C C . PRO A 1 273 ? 6.741 -13.979 -16.407 1.00 82.12 273 PRO A C 1
ATOM 2199 O O . PRO A 1 273 ? 6.766 -14.934 -17.179 1.00 82.12 273 PRO A O 1
ATOM 2202 N N . MET A 1 274 ? 5.616 -13.570 -15.799 1.00 83.12 274 MET A N 1
ATOM 2203 C CA . MET A 1 274 ? 4.318 -14.243 -15.996 1.00 83.12 274 MET A CA 1
ATOM 2204 C C . MET A 1 274 ? 3.474 -13.662 -17.144 1.00 83.12 274 MET A C 1
ATOM 2206 O O . MET A 1 274 ? 2.367 -14.143 -17.388 1.00 83.12 274 MET A O 1
ATOM 2210 N N . ALA A 1 275 ? 3.981 -12.680 -17.895 1.00 81.44 275 ALA A N 1
ATOM 2211 C CA . ALA A 1 275 ? 3.339 -12.194 -19.116 1.00 81.44 275 ALA A CA 1
ATOM 2212 C C . ALA A 1 275 ? 3.534 -13.197 -20.271 1.00 81.44 275 ALA A C 1
ATOM 2214 O O . ALA A 1 275 ? 4.417 -13.050 -21.120 1.00 81.44 275 ALA A O 1
ATOM 2215 N N . ASN A 1 276 ? 2.705 -14.242 -20.283 1.00 78.12 276 ASN A N 1
ATOM 2216 C CA . ASN A 1 276 ? 2.862 -15.403 -21.161 1.00 78.12 276 ASN A CA 1
ATOM 2217 C C . ASN A 1 276 ? 2.065 -15.298 -22.467 1.00 78.12 276 ASN A C 1
ATOM 2219 O O . ASN A 1 276 ? 2.389 -15.978 -23.444 1.00 78.12 276 ASN A O 1
ATOM 2223 N N . THR A 1 277 ? 1.026 -14.459 -22.514 1.00 79.06 277 THR A N 1
ATOM 2224 C CA . THR A 1 277 ? 0.196 -14.293 -23.711 1.00 79.06 277 THR A CA 1
ATOM 2225 C C . THR A 1 277 ? 0.538 -13.007 -24.474 1.00 79.06 277 THR A C 1
ATOM 2227 O O . THR A 1 277 ? 0.988 -12.018 -23.887 1.00 79.06 277 THR A O 1
ATOM 2230 N N . PRO A 1 278 ? 0.262 -12.941 -25.792 1.00 83.69 278 PRO A N 1
ATOM 2231 C CA . PRO A 1 278 ? 0.353 -11.686 -26.542 1.00 83.69 278 PRO A CA 1
ATOM 2232 C C . PRO A 1 278 ? -0.517 -10.566 -25.954 1.00 83.69 278 PRO A C 1
ATOM 2234 O O . PRO A 1 278 ? -0.200 -9.385 -26.111 1.00 83.69 278 PRO A O 1
ATOM 2237 N N . GLN A 1 279 ? -1.618 -10.927 -25.288 1.00 89.19 279 GLN A N 1
ATOM 2238 C CA . GLN A 1 279 ? -2.493 -9.976 -24.618 1.00 89.19 279 GLN A CA 1
ATOM 2239 C C . GLN A 1 279 ? -1.822 -9.381 -23.376 1.00 89.19 279 GLN A C 1
ATOM 2241 O O . GLN A 1 279 ? -1.887 -8.165 -23.208 1.00 89.19 279 GLN A O 1
ATOM 2246 N N . ASP A 1 280 ? -1.131 -10.181 -22.562 1.00 81.75 280 ASP A N 1
ATOM 2247 C CA . ASP A 1 280 ? -0.401 -9.695 -21.379 1.00 81.75 280 ASP A CA 1
ATOM 2248 C C . ASP A 1 280 ? 0.714 -8.733 -21.788 1.00 81.75 280 ASP A C 1
ATOM 2250 O O . ASP A 1 280 ? 0.812 -7.624 -21.263 1.00 81.75 280 ASP A O 1
ATOM 2254 N N . ILE A 1 281 ? 1.485 -9.099 -22.819 1.00 84.38 281 ILE A N 1
ATOM 2255 C CA . ILE A 1 281 ? 2.545 -8.244 -23.373 1.00 84.38 281 ILE A CA 1
ATOM 2256 C C . ILE A 1 281 ? 1.961 -6.914 -23.865 1.00 84.38 281 ILE A C 1
ATOM 2258 O O . ILE A 1 281 ? 2.512 -5.853 -23.585 1.00 84.38 281 ILE A O 1
ATOM 2262 N N . ARG A 1 282 ? 0.821 -6.943 -24.569 1.00 89.50 282 ARG A N 1
ATOM 2263 C CA . ARG A 1 282 ? 0.146 -5.715 -25.019 1.00 89.50 282 ARG A CA 1
ATOM 2264 C C . ARG A 1 282 ? -0.313 -4.862 -23.837 1.00 89.50 282 ARG A C 1
ATOM 2266 O O . ARG A 1 282 ? -0.188 -3.642 -23.886 1.00 89.50 282 ARG A O 1
ATOM 2273 N N . ARG A 1 283 ? -0.852 -5.488 -22.789 1.00 91.44 283 ARG A N 1
ATOM 2274 C CA . ARG A 1 283 ? -1.344 -4.802 -21.586 1.00 91.44 283 ARG A CA 1
ATOM 2275 C C . ARG A 1 283 ? -0.218 -4.224 -20.739 1.00 91.44 283 ARG A C 1
ATOM 2277 O O . ARG A 1 283 ? -0.485 -3.246 -20.047 1.00 91.44 283 ARG A O 1
ATOM 2284 N N . ALA A 1 284 ? 0.991 -4.782 -20.800 1.00 89.69 284 ALA A N 1
ATOM 2285 C CA . ALA A 1 284 ? 2.165 -4.284 -20.083 1.00 89.69 284 ALA A CA 1
ATOM 2286 C C . ALA A 1 284 ? 2.619 -2.889 -20.548 1.00 89.69 284 ALA A C 1
ATOM 2288 O O . ALA A 1 284 ? 3.311 -2.176 -19.818 1.00 89.69 284 ALA A O 1
ATOM 2289 N N . ARG A 1 285 ? 2.188 -2.453 -21.739 1.00 90.50 285 ARG A N 1
ATOM 2290 C CA . ARG A 1 285 ? 2.363 -1.069 -22.175 1.00 90.50 285 ARG A CA 1
ATOM 2291 C C . ARG A 1 285 ? 1.495 -0.141 -21.320 1.00 90.50 285 ARG A C 1
ATOM 2293 O O . ARG A 1 285 ? 0.274 -0.302 -21.259 1.00 90.50 285 ARG A O 1
ATOM 2300 N N . SER A 1 286 ? 2.134 0.837 -20.680 1.00 91.19 286 SER A N 1
ATOM 2301 C CA . SER A 1 286 ? 1.432 1.917 -19.983 1.00 91.19 286 SER A CA 1
ATOM 2302 C C . SER A 1 286 ? 0.717 2.803 -20.998 1.00 91.19 286 SER A C 1
ATOM 2304 O O . SER A 1 286 ? 1.290 3.157 -22.030 1.00 91.19 286 SER A O 1
ATOM 2306 N N . GLN A 1 287 ? -0.527 3.178 -20.707 1.00 89.81 287 GLN A N 1
ATOM 2307 C CA . GLN A 1 287 ? -1.254 4.140 -21.539 1.00 89.81 287 GLN A CA 1
ATOM 2308 C C . GLN A 1 287 ? -0.594 5.526 -21.514 1.00 89.81 287 GLN A C 1
ATOM 2310 O O . GLN A 1 287 ? -0.612 6.231 -22.518 1.00 89.81 287 GLN A O 1
ATOM 2315 N N . ALA A 1 288 ? 0.075 5.870 -20.412 1.00 82.56 288 ALA A N 1
ATOM 2316 C CA . ALA A 1 288 ? 0.737 7.155 -20.207 1.00 82.56 288 ALA A CA 1
ATOM 2317 C C . ALA A 1 288 ? 1.924 7.409 -21.154 1.00 82.56 288 ALA A C 1
ATOM 2319 O O . ALA A 1 288 ? 2.325 8.553 -21.352 1.00 82.56 288 ALA A O 1
ATOM 2320 N N . THR A 1 289 ? 2.506 6.353 -21.732 1.00 85.88 289 THR A N 1
ATOM 2321 C CA . THR A 1 289 ? 3.645 6.452 -22.662 1.00 85.88 289 THR A CA 1
ATOM 2322 C C . THR A 1 289 ? 3.220 6.371 -24.129 1.00 85.88 289 THR A C 1
ATOM 2324 O O . THR A 1 289 ? 4.060 6.376 -25.033 1.00 85.88 289 THR A O 1
ATOM 2327 N N . VAL A 1 290 ? 1.912 6.293 -24.400 1.00 83.44 290 VAL A N 1
ATOM 2328 C CA . VAL A 1 290 ? 1.367 6.376 -25.755 1.00 83.44 290 VAL A CA 1
ATOM 2329 C C . VAL A 1 290 ? 1.223 7.850 -26.119 1.00 83.44 290 VAL A C 1
ATOM 2331 O O . VAL A 1 290 ? 0.331 8.533 -25.631 1.00 83.44 290 VAL A O 1
ATOM 2334 N N . ILE A 1 291 ? 2.104 8.343 -26.987 1.00 70.06 291 ILE A N 1
ATOM 2335 C CA . ILE A 1 291 ? 1.975 9.680 -27.572 1.00 70.06 291 ILE A CA 1
ATOM 2336 C C . ILE A 1 291 ? 0.915 9.582 -28.681 1.00 70.06 291 ILE A C 1
ATOM 2338 O O . ILE A 1 291 ? 1.126 8.817 -29.629 1.00 70.06 291 ILE A O 1
ATOM 2342 N N . PRO A 1 292 ? -0.228 10.289 -28.588 1.00 58.31 292 PRO A N 1
ATOM 2343 C CA . PRO A 1 292 ? -1.166 10.356 -29.697 1.00 58.31 292 PRO A CA 1
ATOM 2344 C C . PRO A 1 292 ? -0.472 11.058 -30.864 1.00 58.31 292 PRO A C 1
ATOM 2346 O O . PRO A 1 292 ? 0.075 12.147 -30.688 1.00 58.31 292 PRO A O 1
ATOM 2349 N N . ASN A 1 293 ? -0.492 10.461 -32.057 1.00 47.53 293 ASN A N 1
ATOM 2350 C CA . ASN A 1 293 ? -0.137 11.223 -33.250 1.00 47.53 293 ASN A CA 1
ATOM 2351 C C . ASN A 1 293 ? -1.170 12.347 -33.398 1.00 47.53 293 ASN A C 1
ATOM 2353 O O . ASN A 1 293 ? -2.367 12.042 -33.341 1.00 47.53 293 ASN A O 1
ATOM 2357 N N . PRO A 1 294 ? -0.756 13.613 -33.592 1.00 49.16 294 PRO A N 1
ATOM 2358 C CA . PRO A 1 294 ? -1.697 14.652 -33.968 1.00 49.16 294 PRO A CA 1
ATOM 2359 C C . PRO A 1 294 ? -2.401 14.173 -35.237 1.00 49.16 294 PRO A C 1
ATOM 2361 O O . PRO A 1 294 ? -1.763 13.849 -36.240 1.00 49.16 294 PRO A O 1
ATOM 2364 N N . SER A 1 295 ? -3.719 14.020 -35.151 1.00 51.88 295 SER A N 1
ATOM 2365 C CA . SER A 1 295 ? -4.553 13.705 -36.299 1.00 51.88 295 SER A CA 1
ATOM 2366 C C . SER A 1 295 ? -4.268 14.753 -37.367 1.00 51.88 295 SER A C 1
ATOM 2368 O O . SER A 1 295 ? -4.474 15.938 -37.115 1.00 51.88 295 SER A O 1
ATOM 2370 N N . TYR A 1 296 ? -3.772 14.324 -38.530 1.00 43.53 296 TYR A N 1
ATOM 2371 C CA . TYR A 1 296 ? -3.712 15.173 -39.713 1.00 43.53 296 TYR A CA 1
ATOM 2372 C C . TYR A 1 296 ? -5.125 15.699 -39.963 1.00 43.53 296 TYR A C 1
ATOM 2374 O O . TYR A 1 296 ? -5.998 14.953 -40.413 1.00 43.53 296 TYR A O 1
ATOM 2382 N N . SER A 1 297 ? -5.354 16.966 -39.625 1.00 39.47 297 SER A N 1
ATOM 2383 C CA . SER A 1 297 ? -6.501 17.721 -40.098 1.00 39.47 297 SER A CA 1
ATOM 2384 C C . SER A 1 297 ? -6.449 17.655 -41.618 1.00 39.47 297 SER A C 1
ATOM 2386 O O . SER A 1 297 ? -5.537 18.201 -42.238 1.00 39.47 297 SER A O 1
ATOM 2388 N N . ARG A 1 298 ? -7.365 16.893 -42.218 1.00 42.50 298 ARG A N 1
ATOM 2389 C CA . ARG A 1 298 ? -7.591 16.957 -43.659 1.00 42.50 298 ARG A CA 1
ATOM 2390 C C . ARG A 1 298 ? -8.189 18.336 -43.924 1.00 42.50 298 ARG A C 1
ATOM 2392 O O . ARG A 1 298 ? -9.312 18.590 -43.495 1.00 42.50 298 ARG A O 1
ATOM 2399 N N . HIS A 1 299 ? -7.379 19.213 -44.507 1.00 44.00 299 HIS A N 1
ATOM 2400 C CA . HIS A 1 299 ? -7.855 20.399 -45.207 1.00 44.00 299 HIS A CA 1
ATOM 2401 C C . HIS A 1 299 ? -8.577 19.980 -46.487 1.00 44.00 299 HIS A C 1
ATOM 2403 O O . HIS A 1 299 ? -8.155 18.958 -47.080 1.00 44.00 299 HIS A O 1
#

Foldseek 3Di:
DDPDLDQDLALVSLLVQLVVCCVVPVDDSQVSSQVSVVSNVANGNVRCVVPSVVVVVLVVFAKAKEKAKAAAPVHRLFIWMWIDIGTANDQLCVLENPVQLCQFQLCVQWDDLFSRYTYGQAHDNDPQRRLQSVLLSNQSSLLSRLLVKTFDPDCLQQALRSDPVLHQPLADPKTWIANPVPRWIKIKGWHFPPRDDPVSNVVSCVVSQKDKDWAPAQDSNDGPGTTIMMMTHDDPPDDVVVSSVSRNPRDHGDHSVNDPTDMGRDQPQDQDPRQPDPSSSVSSRRNNPDDDDPPPPDD

Secondary structure (DSSP, 8-state):
---------SHHHHHHHHHHHHHHH---HHHHHHHHHHTTT-SSHHHHHHHHHHHHHHTTS-EEEEEEEEE-SSSTT-EEEEEEEEE-SS-HHHHS-HHHHTTSTTTTTEEEEETTEEEESS-BSSHHHHHHHHHHHHHHHHHHHHH--EE---GGGGSTTS-GGGPPTT--S-EEEE-TTT--EEEEE-PBTT-S-HHHHHHHHHHHTEEEEE-SS--SSSBTTB--EEEEE--TT--HHHHHHHHHTSPPPP-GGG--SEEESS-PPP--TT--SHHHHHHTS-GGG-PPPPP----

Radius of gyration: 23.89 Å; chains: 1; bounding box: 55×47×69 Å